Protein AF-0000000078950976 (afdb_homodimer)

Nearest PDB structures (foldseek):
  4bpm-assembly1_A  TM=8.121E-01  e=9.443E-03  Homo sapiens
  4j7t-assembly1_A  TM=6.270E-01  e=8.526E-04  Homo sapiens
  4nta-assembly1_A  TM=5.975E-01  e=9.909E-04  Mus musculus
  4j7t-assembly1_A  TM=6.269E-01  e=7.885E-04  Homo sapiens
  4bpm-assembly1_A  TM=7.981E-01  e=1.297E-02  Homo sapiens

Solvent-accessible surface area (backbone atoms only — not comparable to full-atom values): 13971 Å² total; per-residue (Å²): 132,84,76,61,66,60,56,56,50,50,52,50,47,53,50,50,52,53,47,38,53,51,52,28,49,50,43,45,30,69,71,64,29,66,69,46,66,73,48,89,67,82,66,92,70,78,80,69,53,69,56,34,44,23,32,44,50,46,39,52,55,49,63,65,49,44,60,52,45,53,49,28,48,52,50,23,56,73,71,64,52,69,50,70,68,44,45,50,16,51,46,36,26,45,52,23,53,65,55,32,46,60,31,41,49,70,49,45,56,56,57,38,53,54,36,50,50,48,17,49,52,11,42,48,46,35,37,55,51,52,74,103,132,82,77,61,67,58,49,53,50,49,38,49,48,47,50,49,51,51,48,37,53,50,53,28,50,49,43,44,29,69,72,63,30,65,71,48,64,35,43,65,67,80,68,89,70,79,83,69,53,72,58,35,42,33,32,44,52,50,39,51,56,48,63,67,48,44,61,57,46,51,51,28,50,54,49,22,54,72,71,63,52,68,50,70,67,43,43,51,15,50,46,36,26,46,53,23,53,63,54,35,48,60,31,43,51,69,65,46,74,72,59,38,60,53,34,49,49,48,19,48,53,11,42,48,46,35,51,56,52,63,79,106

InterPro domains:
  IPR001129 Membrane-associated, eicosanoid/glutathione metabolism (MAPEG) protein [PF01124] (10-131)
  IPR023352 Membrane associated eicosanoid/glutathione metabolism-like domain superfamily [G3DSA:1.20.120.550] (7-132)
  IPR023352 Membrane associated eicosanoid/glutathione metabolism-like domain superfamily [SSF161084] (4-131)

Secondary structure (DSSP, 8-state):
-PPPHHHHHHHHHHHHHHHHHHHHHHHHHHHH-HHHHHS---S--PPPPHHHHHHHHHHHHHHHHHHHHHHHHHHHHHHT--SHHHHHHHHHHHHHHHHHHHHHHTT-TTHHHHHHHHHHHHHHHHHHHTT-/-PPPHHHHHHHHHHHHHHHHHHHHHHHHHHHH-HHHHHS---S--PPPPHHHHHHHHHHHHHHHHHHHHHHHHHHHHHHT--SHHHHHHHHHHHHHHHHHHHHHHTT-TTHHHHHHHHHHHHHHHHHHHTT-

Sequence (264 aa):
MTKPPEFYLLGIVLLLALLQIFLTAHFKTRQYGYKWNVSARDEALPPLSPMAGRLSRAQANLFETLPLFIAALLANLYLGHNGYYSELSAELYVA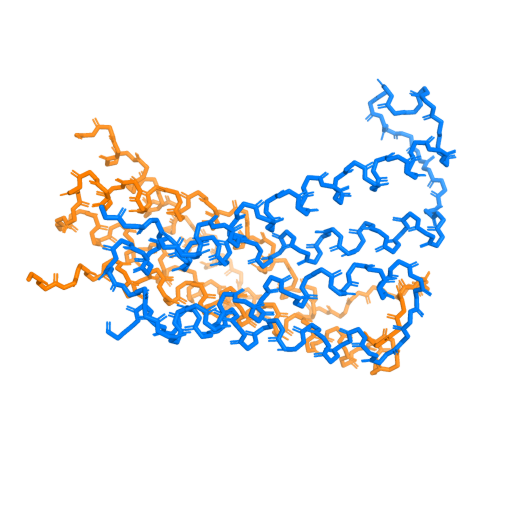SRLIYLPLYAFGVPYLRSIVWAIGIIGLLGQILLIFCMTKPPEFYLLGIVLLLALLQIFLTAHFKTRQYGYKWNVSARDEALPPLSPMAGRLSRAQANLFETLPLFIAALLANLYLGHNGYYSELSAELYVASRLIYLPLYAFGVPYLRSIVWAIGIIGLLGQILLIFC

pLDDT: mean 95.41, std 5.21, range [54.03, 98.94]

Organism: Zymomonas mobilis subsp. mobilis (strain ATCC 31821 / ZM4 / CP4) (NCBI:txid264203)

Radius of gyration: 19.7 Å; Cα contacts (8 Å, |Δi|>4): 277; chains: 2; bounding box: 52×53×50 Å

Foldseek 3Di:
DDDQCLVVLLVLLVVVLVVLVVVLLVQVCVVPHPVCSVDPVPDDDDDGDQLSVLSVVLSVVSVVCSVLQVVLLVLCVVVVVRDDLSVVLSCQQSVLSVVLNVCSNVVPPPVNVVSVVSNVSSSVSSNVSSVD/DDDQCLVVLLVLLVVVLVVLVVQLLVQVCVVPHPVCSVDPNPDDDDDGDQLSVLSVVLSVVSVVCVVLQVVLLVLCVVVVVRDDLSVVLSCQLSVLSVVLNVCSNVVPPPVNVVSVVSNVSSSVSSNVSSVD

Structure (mmCIF, N/CA/C/O backbone):
data_AF-0000000078950976-model_v1
#
loop_
_entity.id
_entity.type
_entity.pdbx_description
1 polymer 'MAPEG superfamily protein'
#
loop_
_atom_site.group_PDB
_atom_site.id
_atom_site.type_symbol
_atom_site.label_atom_id
_atom_site.label_alt_id
_atom_site.label_comp_id
_atom_site.label_asym_id
_atom_site.label_entity_id
_atom_site.label_seq_id
_atom_site.pdbx_PDB_ins_code
_atom_site.Cartn_x
_atom_site.Cartn_y
_atom_site.Cartn_z
_atom_site.occupancy
_atom_site.B_iso_or_equiv
_atom_site.auth_seq_id
_atom_site.auth_comp_id
_atom_site.auth_asym_id
_atom_site.auth_atom_id
_atom_site.pdbx_PDB_model_num
ATOM 1 N N . MET A 1 1 ? 25.594 -19.469 -5.145 1 56.5 1 MET A N 1
ATOM 2 C CA . MET A 1 1 ? 24.844 -18.469 -5.906 1 56.5 1 MET A CA 1
ATOM 3 C C . MET A 1 1 ? 24.656 -17.203 -5.09 1 56.5 1 MET A C 1
ATOM 5 O O . MET A 1 1 ? 24.312 -17.266 -3.908 1 56.5 1 MET A O 1
ATOM 9 N N . THR A 1 2 ? 25.312 -16.016 -5.469 1 82.25 2 THR A N 1
ATOM 10 C CA . THR A 1 2 ? 25.344 -14.781 -4.703 1 82.25 2 THR A CA 1
ATOM 11 C C . THR A 1 2 ? 23.938 -14.242 -4.48 1 82.25 2 THR A C 1
ATOM 13 O O . THR A 1 2 ? 23.094 -14.312 -5.379 1 82.25 2 THR A O 1
ATOM 16 N N . LYS A 1 3 ? 23.625 -13.977 -3.33 1 91.56 3 LYS A N 1
ATOM 17 C CA . LYS A 1 3 ? 22.328 -13.438 -2.939 1 91.56 3 LYS A CA 1
ATOM 18 C C . LYS A 1 3 ? 21.984 -12.18 -3.742 1 91.56 3 LYS A C 1
ATOM 20 O O . LYS A 1 3 ? 22.781 -11.242 -3.795 1 91.56 3 LYS A O 1
ATOM 25 N N . PRO A 1 4 ? 20.891 -12.156 -4.453 1 93.75 4 PRO A N 1
ATOM 26 C CA . PRO A 1 4 ? 20.5 -10.945 -5.176 1 93.75 4 PRO A CA 1
ATOM 27 C C . PRO A 1 4 ? 20.422 -9.719 -4.266 1 93.75 4 PRO A C 1
ATOM 29 O O . PRO A 1 4 ? 19.953 -9.812 -3.133 1 93.75 4 PRO A O 1
ATOM 32 N N . PRO A 1 5 ? 20.984 -8.648 -4.715 1 95.88 5 PRO A N 1
ATOM 33 C CA . PRO A 1 5 ? 21 -7.43 -3.906 1 95.88 5 PRO A CA 1
ATOM 34 C C . PRO A 1 5 ? 19.594 -6.996 -3.48 1 95.88 5 PRO A C 1
ATOM 36 O O . PRO A 1 5 ? 19.438 -6.293 -2.479 1 95.88 5 PRO A O 1
ATOM 39 N N . GLU A 1 6 ? 18.578 -7.352 -4.227 1 97.12 6 GLU A N 1
ATOM 40 C CA . GLU A 1 6 ? 17.188 -7.016 -3.926 1 97.12 6 GLU A CA 1
ATOM 41 C C . GLU A 1 6 ? 16.812 -7.477 -2.523 1 97.12 6 GLU A C 1
ATOM 43 O O . GLU A 1 6 ? 16 -6.828 -1.853 1 97.12 6 GLU A O 1
ATOM 48 N N . PHE A 1 7 ? 17.438 -8.508 -2.027 1 97.12 7 PHE A N 1
ATOM 49 C CA . PHE A 1 7 ? 17.125 -8.984 -0.686 1 97.12 7 PHE A CA 1
ATOM 50 C C . PHE A 1 7 ? 17.656 -8.023 0.37 1 97.12 7 PHE A C 1
ATOM 52 O O . PHE A 1 7 ? 17.031 -7.828 1.411 1 97.12 7 PHE A O 1
ATOM 59 N N . TYR A 1 8 ? 18.781 -7.449 0.108 1 97.56 8 TYR A N 1
ATOM 60 C CA . TYR A 1 8 ? 19.281 -6.438 1.029 1 97.56 8 TYR A CA 1
ATOM 61 C C . TYR A 1 8 ? 18.359 -5.223 1.062 1 97.56 8 TYR A C 1
ATOM 63 O O . TYR A 1 8 ? 18.094 -4.664 2.129 1 97.56 8 TYR A O 1
ATOM 71 N N . LEU A 1 9 ? 17.875 -4.848 -0.095 1 98.56 9 LEU A N 1
ATOM 72 C CA . LEU A 1 9 ? 16.969 -3.705 -0.19 1 98.56 9 LEU A CA 1
ATOM 73 C C . LEU A 1 9 ? 15.656 -3.992 0.52 1 98.56 9 LEU A C 1
ATOM 75 O O . LEU A 1 9 ? 15.094 -3.113 1.183 1 98.56 9 LEU A O 1
ATOM 79 N N . LEU A 1 10 ? 15.188 -5.188 0.39 1 98.31 10 LEU A N 1
ATOM 80 C CA . LEU A 1 10 ? 14.008 -5.605 1.14 1 98.31 10 LEU A CA 1
ATOM 81 C C . LEU A 1 10 ? 14.25 -5.484 2.641 1 98.31 10 LEU A C 1
ATOM 83 O O . LEU A 1 10 ? 13.414 -4.934 3.365 1 98.31 10 LEU A O 1
ATOM 87 N N . GLY A 1 11 ? 15.438 -5.98 3.125 1 98.56 11 GLY A N 1
ATOM 88 C CA . GLY A 1 11 ? 15.781 -5.855 4.535 1 98.56 11 GLY A CA 1
ATOM 89 C C . GLY A 1 11 ? 15.812 -4.418 5.016 1 98.56 11 GLY A C 1
ATOM 90 O O . GLY A 1 11 ? 15.312 -4.105 6.094 1 98.56 11 GLY A O 1
ATOM 91 N N . ILE A 1 12 ? 16.312 -3.562 4.223 1 98.69 12 ILE A N 1
ATOM 92 C CA . ILE A 1 12 ? 16.453 -2.154 4.57 1 98.69 12 ILE A CA 1
ATOM 93 C C . ILE A 1 12 ? 15.078 -1.511 4.719 1 98.69 12 ILE A C 1
ATOM 95 O O . ILE A 1 12 ? 14.82 -0.801 5.695 1 98.69 12 ILE A O 1
ATOM 99 N N . VAL A 1 13 ? 14.195 -1.744 3.775 1 98.62 13 VAL A N 1
ATOM 100 C CA . VAL A 1 13 ? 12.906 -1.065 3.838 1 98.62 13 VAL A CA 1
ATOM 101 C C . VAL A 1 13 ? 12.07 -1.642 4.98 1 98.62 13 VAL A C 1
ATOM 103 O O . VAL A 1 13 ? 11.289 -0.925 5.609 1 98.62 13 VAL A O 1
ATOM 106 N N . LEU A 1 14 ? 12.219 -2.934 5.312 1 98.69 14 LEU A N 1
ATOM 107 C CA . LEU A 1 14 ? 11.523 -3.514 6.457 1 98.69 14 LEU A CA 1
ATOM 108 C C . LEU A 1 14 ? 12.039 -2.914 7.766 1 98.69 14 LEU A C 1
ATOM 110 O O . LEU A 1 14 ? 11.258 -2.652 8.68 1 98.69 14 LEU A O 1
ATOM 114 N N . LEU A 1 15 ? 13.32 -2.711 7.855 1 98.75 15 LEU A N 1
ATOM 115 C CA . LEU A 1 15 ? 13.883 -2.043 9.023 1 98.75 15 LEU A CA 1
ATOM 116 C C . LEU A 1 15 ? 13.391 -0.601 9.109 1 98.75 15 LEU A C 1
ATOM 118 O O . LEU A 1 15 ? 13.148 -0.09 10.203 1 98.75 15 LEU A O 1
ATOM 122 N N . LEU A 1 16 ? 13.305 0.029 7.961 1 98.69 16 LEU A N 1
ATOM 123 C CA . LEU A 1 16 ? 12.773 1.388 7.922 1 98.69 16 LEU A CA 1
ATOM 124 C C . LEU A 1 16 ? 11.344 1.425 8.445 1 98.69 16 LEU A C 1
ATOM 126 O O . LEU A 1 16 ? 10.969 2.342 9.18 1 98.69 16 LEU A O 1
ATOM 130 N N . ALA A 1 17 ? 10.547 0.456 8.031 1 98.56 17 ALA A N 1
ATOM 131 C CA . ALA A 1 17 ? 9.172 0.367 8.516 1 98.56 17 ALA A CA 1
ATOM 132 C C . ALA A 1 17 ? 9.133 0.213 10.031 1 98.56 17 ALA A C 1
ATOM 134 O O . ALA A 1 17 ? 8.359 0.893 10.711 1 98.56 17 ALA A O 1
ATOM 135 N N . LEU A 1 18 ? 10.008 -0.635 10.555 1 98.56 18 LEU A N 1
ATOM 136 C CA . LEU A 1 18 ? 10.086 -0.838 12 1 98.56 18 LEU A CA 1
ATOM 137 C C . LEU A 1 18 ? 10.531 0.44 12.703 1 98.56 18 LEU A C 1
ATOM 139 O O . LEU A 1 18 ? 9.992 0.797 13.75 1 98.56 18 LEU A O 1
ATOM 143 N N . LEU A 1 19 ? 11.453 1.066 12.133 1 98.44 19 LEU A N 1
ATOM 144 C CA . LEU A 1 19 ? 11.922 2.334 12.68 1 98.44 19 LEU A CA 1
ATOM 145 C C . LEU A 1 19 ? 10.781 3.348 12.758 1 98.44 19 LEU A C 1
ATOM 147 O O . LEU A 1 19 ? 10.633 4.047 13.758 1 98.44 19 LEU A O 1
ATOM 151 N N . GLN A 1 20 ? 10.008 3.453 11.719 1 98.5 20 GLN A N 1
ATOM 152 C CA . GLN A 1 20 ? 8.93 4.434 11.695 1 98.5 20 GLN A CA 1
ATOM 153 C C . GLN A 1 20 ? 7.852 4.098 12.727 1 98.5 20 GLN A C 1
ATOM 155 O O . GLN A 1 20 ? 7.254 4.996 13.32 1 98.5 20 GLN A O 1
ATOM 160 N N . ILE A 1 21 ? 7.629 2.799 12.961 1 98.19 21 ILE A N 1
ATOM 161 C CA . ILE A 1 21 ? 6.695 2.391 14.008 1 98.19 21 ILE A CA 1
ATOM 162 C C . ILE A 1 21 ? 7.184 2.893 15.359 1 98.19 21 ILE A C 1
ATOM 164 O O . ILE A 1 21 ? 6.43 3.521 16.109 1 98.19 21 ILE A O 1
ATOM 168 N N . PHE A 1 22 ? 8.43 2.686 15.641 1 97.38 22 PHE A N 1
ATOM 169 C CA . PHE A 1 22 ? 8.992 3.062 16.938 1 97.38 22 PHE A CA 1
ATOM 170 C C . PHE A 1 22 ? 9.062 4.578 17.078 1 97.38 22 PHE A C 1
ATOM 172 O O . PHE A 1 22 ? 8.789 5.121 18.156 1 97.38 22 PHE A O 1
ATOM 179 N N . LEU A 1 23 ? 9.445 5.207 16 1 97.38 23 LEU A N 1
ATOM 180 C CA . LEU A 1 23 ? 9.547 6.66 16.047 1 97.38 23 LEU A CA 1
ATOM 181 C C . LEU A 1 23 ? 8.188 7.293 16.312 1 97.38 23 LEU A C 1
ATOM 183 O O . LEU A 1 23 ? 8.062 8.18 17.156 1 97.38 23 LEU A O 1
ATOM 187 N N . THR A 1 24 ? 7.184 6.875 15.578 1 97.19 24 THR A N 1
ATOM 188 C CA . THR A 1 24 ? 5.84 7.402 15.766 1 97.19 24 THR A CA 1
ATOM 189 C C . THR A 1 24 ? 5.336 7.121 17.172 1 97.19 24 THR A C 1
ATOM 191 O O . THR A 1 24 ? 4.82 8.016 17.844 1 97.19 24 THR A O 1
ATOM 194 N N . ALA A 1 25 ? 5.574 5.891 17.672 1 95.62 25 ALA A N 1
ATOM 195 C CA . ALA A 1 25 ? 5.168 5.527 19.031 1 95.62 25 ALA A CA 1
ATOM 196 C C . ALA A 1 25 ? 5.891 6.375 20.078 1 95.62 25 ALA A C 1
ATOM 198 O O . ALA A 1 25 ? 5.289 6.801 21.062 1 95.62 25 ALA A O 1
ATOM 199 N N . HIS A 1 26 ? 7.109 6.559 19.844 1 96.38 26 HIS A N 1
ATOM 200 C CA . HIS A 1 26 ? 7.918 7.344 20.766 1 96.38 26 HIS A CA 1
ATOM 201 C C . HIS A 1 26 ? 7.363 8.758 20.922 1 96.38 26 HIS A C 1
ATOM 203 O O . HIS A 1 26 ? 7.172 9.242 22.031 1 96.38 26 HIS A O 1
ATOM 209 N N . PHE A 1 27 ? 7.012 9.414 19.859 1 96.38 27 PHE A N 1
ATOM 210 C CA . PHE A 1 27 ? 6.578 10.805 19.922 1 96.38 27 PHE A CA 1
ATOM 211 C C . PHE A 1 27 ? 5.133 10.898 20.391 1 96.38 27 PHE A C 1
ATOM 213 O O . PHE A 1 27 ? 4.758 11.867 21.062 1 96.38 27 PHE A O 1
ATOM 220 N N . LYS A 1 28 ? 4.32 9.898 20.078 1 94.56 28 LYS A N 1
ATOM 221 C CA . LYS A 1 28 ? 2.979 9.875 20.656 1 94.56 28 LYS A CA 1
ATOM 222 C C . LYS A 1 28 ? 3.033 9.672 22.156 1 94.56 28 LYS A C 1
ATOM 224 O O . LYS A 1 28 ? 2.299 10.32 22.906 1 94.56 28 LYS A O 1
ATOM 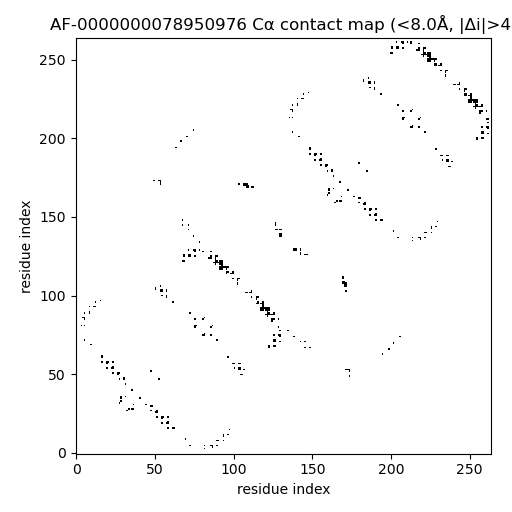229 N N . THR A 1 29 ? 3.924 8.781 22.562 1 94.19 29 THR A N 1
ATOM 230 C CA . THR A 1 29 ? 4.074 8.508 23.984 1 94.19 29 THR A CA 1
ATOM 231 C C . THR A 1 29 ? 4.625 9.734 24.719 1 94.19 29 THR A C 1
ATOM 233 O O . THR A 1 29 ? 4.223 10.023 25.844 1 94.19 29 THR A O 1
ATOM 236 N N . ARG A 1 30 ? 5.551 10.391 24.109 1 95.12 30 ARG A N 1
ATOM 237 C CA . ARG A 1 30 ? 6.082 11.609 24.703 1 95.12 30 ARG A CA 1
ATOM 238 C C . ARG A 1 30 ? 4.988 12.664 24.859 1 95.12 30 ARG A C 1
ATOM 240 O O . ARG A 1 30 ? 4.969 13.398 25.844 1 95.12 30 ARG A O 1
ATOM 247 N N . GLN A 1 31 ? 4.113 12.734 23.953 1 94.12 31 GLN A N 1
ATOM 248 C CA . GLN A 1 31 ? 3.047 13.727 23.984 1 94.12 31 GLN A CA 1
ATOM 249 C C . GLN A 1 31 ? 1.949 13.328 24.969 1 94.12 31 GLN A C 1
ATOM 251 O O . GLN A 1 31 ? 1.47 14.164 25.734 1 94.12 31 GLN A O 1
ATOM 256 N N . TYR A 1 32 ? 1.501 12.07 24.984 1 93.62 32 TYR A N 1
ATOM 257 C CA . TYR A 1 32 ? 0.306 11.664 25.703 1 93.62 32 TYR A CA 1
ATOM 258 C C . TYR A 1 32 ? 0.674 11.008 27.031 1 93.62 32 TYR A C 1
ATOM 260 O O . TYR A 1 32 ? -0.183 10.82 27.906 1 93.62 32 TYR A O 1
ATOM 268 N N . GLY A 1 33 ? 1.863 10.609 27.141 1 91.62 33 GLY A N 1
ATOM 269 C CA . GLY A 1 33 ? 2.318 10.023 28.391 1 91.62 33 GLY A CA 1
ATOM 270 C C . GLY A 1 33 ? 2.352 8.508 28.359 1 91.62 33 GLY A C 1
ATOM 271 O O . GLY A 1 33 ? 1.654 7.879 27.562 1 91.62 33 GLY A O 1
ATOM 272 N N . TYR A 1 34 ? 3.156 8.055 29.266 1 90.12 34 TYR A N 1
ATOM 273 C CA . TYR A 1 34 ? 3.35 6.605 29.344 1 90.12 34 TYR A CA 1
ATOM 274 C C . TYR A 1 34 ? 2.066 5.91 29.781 1 90.12 34 TYR A C 1
ATOM 276 O O . TYR A 1 34 ? 1.756 4.816 29.297 1 90.12 34 TYR A O 1
ATOM 284 N N . LYS A 1 35 ? 1.346 6.449 30.688 1 88.38 35 LYS A N 1
ATOM 285 C CA . LYS A 1 35 ? 0.098 5.855 31.156 1 88.38 35 LYS A CA 1
ATOM 286 C C . LYS A 1 35 ? -0.902 5.699 30.016 1 88.38 35 LYS A C 1
ATOM 288 O O . LYS A 1 35 ? -1.612 4.695 29.938 1 88.38 35 LYS A O 1
ATOM 293 N N . TRP A 1 36 ? -0.871 6.727 29.219 1 88.06 36 TRP A N 1
ATOM 294 C CA . TRP A 1 36 ? -1.715 6.652 28.031 1 88.06 36 TRP A CA 1
ATOM 295 C C . TRP A 1 36 ? -1.29 5.496 27.125 1 88.06 36 TRP A C 1
ATOM 297 O O . TRP A 1 36 ? -2.131 4.734 26.656 1 88.06 36 TRP A O 1
ATOM 307 N N . ASN A 1 37 ? 0.014 5.375 27.016 1 85.81 37 ASN A N 1
ATOM 308 C CA . ASN A 1 37 ? 0.547 4.383 26.078 1 85.81 37 ASN A CA 1
ATOM 309 C C . ASN A 1 37 ? 0.206 2.963 26.531 1 85.81 37 ASN A C 1
ATOM 311 O O . ASN A 1 37 ? 0.009 2.078 25.688 1 85.81 37 ASN A O 1
ATOM 315 N N . VAL A 1 38 ? 0.071 2.771 27.828 1 87.62 38 VAL A N 1
ATOM 316 C CA . VAL A 1 38 ? -0.184 1.416 28.312 1 87.62 38 VAL A CA 1
ATOM 317 C C . VAL A 1 38 ? -1.678 1.231 28.562 1 87.62 38 VAL A C 1
ATOM 319 O O . VAL A 1 38 ? -2.121 0.138 28.922 1 87.62 38 VAL A O 1
ATOM 322 N N . SER A 1 39 ? -2.49 2.229 28.422 1 85.75 39 SER A N 1
ATOM 323 C CA . SER A 1 39 ? -3.932 2.16 28.641 1 85.75 39 SER A CA 1
ATOM 324 C C . SER A 1 39 ? -4.648 1.637 27.406 1 85.75 39 SER A C 1
ATOM 326 O O . SER A 1 39 ? -4.008 1.271 26.406 1 85.75 39 SER A O 1
ATOM 328 N N . ALA A 1 40 ? -6.066 1.645 27.438 1 82.94 40 ALA A N 1
ATOM 329 C CA . ALA A 1 40 ? -6.859 1.22 26.297 1 82.94 40 ALA A CA 1
ATOM 330 C C . ALA A 1 40 ? -7.059 2.369 25.312 1 82.94 40 ALA A C 1
ATOM 332 O O . ALA A 1 40 ? -7.633 2.184 24.234 1 82.94 40 ALA A O 1
ATOM 333 N N . AR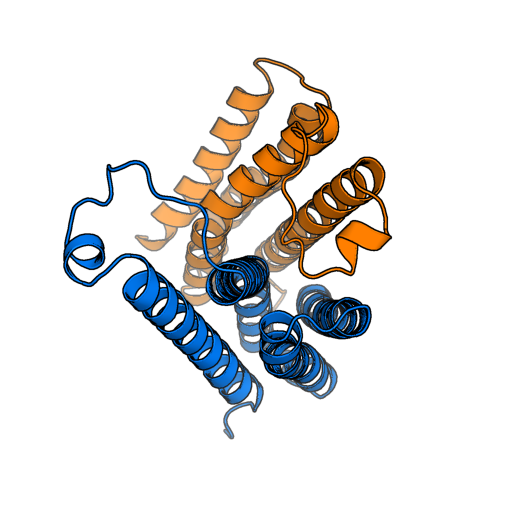G A 1 41 ? -6.543 3.459 25.625 1 82.69 41 ARG A N 1
ATOM 334 C CA . ARG A 1 41 ? -6.516 4.633 24.75 1 82.69 41 ARG A CA 1
ATOM 335 C C . ARG A 1 41 ? -7.926 5.039 24.344 1 82.69 41 ARG A C 1
ATOM 337 O O . ARG A 1 41 ? -8.148 5.438 23.188 1 82.69 41 ARG A O 1
ATOM 344 N N . ASP A 1 42 ? -8.938 4.992 25.203 1 85.44 42 ASP A N 1
ATOM 345 C CA . ASP A 1 42 ? -10.336 5.305 24.938 1 85.44 42 ASP A CA 1
ATOM 346 C C . ASP A 1 42 ? -10.633 6.781 25.203 1 85.44 42 ASP A C 1
ATOM 348 O O . ASP A 1 42 ? -11.688 7.285 24.812 1 85.44 42 ASP A O 1
ATOM 352 N N . GLU A 1 43 ? -9.75 7.445 25.641 1 81.75 43 GLU A N 1
ATOM 353 C CA . GLU A 1 43 ? -10.008 8.828 26.031 1 81.75 43 GLU A CA 1
ATOM 354 C C . GLU A 1 43 ? -9.867 9.773 24.844 1 81.75 43 GLU A C 1
ATOM 356 O O . GLU A 1 43 ? -9.156 9.477 23.891 1 81.75 43 GLU A O 1
ATOM 361 N N . ALA A 1 44 ? -10.648 10.781 24.906 1 86.5 44 ALA A N 1
ATOM 362 C CA . ALA A 1 44 ? -10.469 11.859 23.938 1 86.5 44 ALA A CA 1
ATOM 363 C C . ALA A 1 44 ? -9.141 12.578 24.172 1 86.5 44 ALA A C 1
ATOM 365 O O . ALA A 1 44 ? -8.797 12.922 25.312 1 86.5 44 ALA A O 1
ATOM 366 N N . LEU A 1 45 ? -8.367 12.609 23.125 1 85.5 45 LEU A N 1
ATOM 367 C CA . LEU A 1 45 ? -7.039 13.211 23.234 1 85.5 45 LEU A CA 1
ATOM 368 C C . LEU A 1 45 ? -6.953 14.477 22.391 1 85.5 45 LEU A C 1
ATOM 370 O O . LEU A 1 45 ? -7.633 14.594 21.359 1 85.5 45 LEU A O 1
ATOM 374 N N . PRO A 1 46 ? -6.156 15.383 22.906 1 90.06 46 PRO A N 1
ATOM 375 C CA . PRO A 1 46 ? -5.883 16.516 22.031 1 90.06 46 PRO A CA 1
ATOM 376 C C . PRO A 1 46 ? -5.223 16.109 20.719 1 90.06 46 PRO A C 1
ATOM 378 O O . PRO A 1 46 ? -4.695 14.992 20.609 1 90.06 46 PRO A O 1
ATOM 381 N N . PRO A 1 47 ? -5.25 17 19.766 1 90.62 47 PRO A N 1
ATOM 382 C CA . PRO A 1 47 ? -4.594 16.672 18.5 1 90.62 47 PRO A CA 1
ATOM 383 C C . PRO A 1 47 ? -3.098 16.422 18.656 1 90.62 47 PRO A C 1
ATOM 385 O O . PRO A 1 47 ? -2.471 16.938 19.578 1 90.62 47 PRO A O 1
ATOM 388 N N . LEU A 1 48 ? -2.596 15.641 17.797 1 92.88 48 LEU A N 1
ATOM 389 C CA . LEU A 1 48 ? -1.171 15.32 17.797 1 92.88 48 LEU A CA 1
ATOM 390 C C . LEU A 1 48 ? -0.335 16.578 17.547 1 92.88 48 LEU A C 1
ATOM 392 O O . LEU A 1 48 ? -0.757 17.469 16.797 1 92.88 48 LEU A O 1
ATOM 396 N N . SER A 1 49 ? 0.832 16.594 18.203 1 94.31 49 SER A N 1
ATOM 397 C CA . SER A 1 49 ? 1.816 17.609 17.844 1 94.31 49 SER A CA 1
ATOM 398 C C . SER A 1 49 ? 2.193 17.516 16.375 1 94.31 49 SER A C 1
ATOM 400 O O . SER A 1 49 ? 1.995 16.484 15.734 1 94.31 49 SER A O 1
ATOM 402 N N . PRO A 1 50 ? 2.75 18.641 15.812 1 93.75 50 PRO A N 1
ATOM 403 C CA . PRO A 1 50 ? 3.152 18.594 14.406 1 93.75 50 PRO A CA 1
ATOM 404 C C . PRO A 1 50 ? 4.129 17.469 14.102 1 93.75 50 PRO A C 1
ATOM 406 O O . PRO A 1 50 ? 3.967 16.766 13.102 1 93.75 50 PRO A O 1
ATOM 409 N N . MET A 1 51 ? 5.066 17.25 14.969 1 95.56 51 MET A N 1
ATOM 410 C CA . MET A 1 51 ? 6.051 16.203 14.75 1 95.56 51 MET A CA 1
ATOM 411 C C . MET A 1 51 ? 5.395 14.82 14.789 1 95.56 51 MET A C 1
ATOM 413 O O . MET A 1 51 ? 5.605 14.008 13.891 1 95.56 51 MET A O 1
ATOM 417 N N . ALA A 1 52 ? 4.59 14.484 15.773 1 95.69 52 ALA A N 1
ATOM 418 C CA . ALA A 1 52 ? 3.908 13.203 15.883 1 95.69 52 ALA A CA 1
ATOM 419 C C . ALA A 1 52 ? 2.959 12.984 14.711 1 95.69 52 ALA A C 1
ATOM 421 O O . ALA A 1 52 ? 2.857 11.867 14.188 1 95.69 52 ALA A O 1
ATOM 422 N N . GLY A 1 53 ? 2.307 14.07 14.375 1 95.88 53 GLY A N 1
ATOM 423 C CA . GLY A 1 53 ? 1.403 13.992 13.234 1 95.88 53 GLY A CA 1
ATOM 424 C C . GLY A 1 53 ? 2.113 13.68 11.93 1 95.88 53 GLY A C 1
ATOM 425 O O . GLY A 1 53 ? 1.658 12.836 11.156 1 95.88 53 GLY A O 1
ATOM 426 N N . ARG A 1 54 ? 3.188 14.328 11.688 1 96.5 54 ARG A N 1
ATOM 427 C CA . ARG A 1 54 ? 3.951 14.141 10.461 1 96.5 54 ARG A CA 1
ATOM 428 C C . ARG A 1 54 ? 4.562 12.742 10.406 1 96.5 54 ARG A C 1
ATOM 430 O O . ARG A 1 54 ? 4.566 12.102 9.352 1 96.5 54 ARG A O 1
ATOM 437 N N . LEU A 1 55 ? 5.023 12.273 11.523 1 97.56 55 LEU A N 1
ATOM 438 C CA . LEU A 1 55 ? 5.582 10.93 11.57 1 97.56 55 LEU A CA 1
ATOM 439 C C . LEU A 1 55 ? 4.496 9.883 11.352 1 97.56 55 LEU A C 1
ATOM 441 O O . LEU A 1 55 ? 4.73 8.867 10.688 1 97.56 55 LEU A O 1
ATOM 445 N N . SER A 1 56 ? 3.332 10.094 11.867 1 97.44 56 SER A N 1
ATOM 446 C CA . SER A 1 56 ? 2.209 9.188 11.664 1 97.44 56 SER A CA 1
ATOM 447 C C . SER A 1 56 ? 1.811 9.125 10.195 1 97.44 56 SER A C 1
ATOM 449 O O . SER A 1 56 ? 1.548 8.047 9.664 1 97.44 56 SER A O 1
ATOM 451 N N . ARG A 1 57 ? 1.793 10.281 9.586 1 96.38 57 ARG A N 1
ATOM 452 C CA . ARG A 1 57 ? 1.424 10.32 8.18 1 96.38 57 ARG A CA 1
ATOM 453 C C . ARG A 1 57 ? 2.504 9.68 7.312 1 96.38 57 ARG A C 1
ATOM 455 O O . ARG A 1 57 ? 2.197 9 6.328 1 96.38 57 ARG A O 1
ATOM 462 N N . ALA A 1 58 ? 3.766 9.914 7.664 1 97.5 58 ALA A N 1
ATOM 463 C CA . ALA A 1 58 ? 4.863 9.273 6.941 1 97.5 58 ALA A CA 1
ATOM 464 C C . ALA A 1 58 ? 4.797 7.754 7.074 1 97.5 58 ALA A C 1
ATOM 466 O O . ALA A 1 58 ? 5.016 7.031 6.102 1 97.5 58 ALA A O 1
ATOM 467 N N . GLN A 1 59 ? 4.512 7.281 8.242 1 97.94 59 GLN A N 1
ATOM 468 C CA . GLN A 1 59 ? 4.352 5.852 8.484 1 97.94 59 GLN A CA 1
ATOM 469 C C . GLN A 1 59 ? 3.213 5.273 7.656 1 97.94 59 GLN A C 1
ATOM 471 O O . GLN A 1 59 ? 3.377 4.238 7.004 1 97.94 59 GLN A O 1
ATOM 476 N N . ALA A 1 60 ? 2.104 5.949 7.754 1 97.25 60 ALA A N 1
ATOM 477 C CA . ALA A 1 60 ? 0.938 5.492 7.004 1 97.25 60 ALA A CA 1
ATOM 478 C C . ALA A 1 60 ? 1.241 5.422 5.508 1 97.25 60 ALA A C 1
ATOM 480 O O . ALA A 1 60 ? 0.819 4.488 4.828 1 97.25 60 ALA A O 1
ATOM 481 N N . ASN A 1 61 ? 1.942 6.438 5.023 1 97.31 61 ASN A N 1
ATOM 482 C CA . ASN A 1 61 ? 2.314 6.496 3.613 1 97.31 61 ASN A CA 1
ATOM 483 C C . ASN A 1 61 ? 3.197 5.316 3.217 1 97.31 61 ASN A C 1
ATOM 485 O O . ASN A 1 61 ? 2.986 4.703 2.17 1 97.31 61 ASN A O 1
ATOM 489 N N . LEU A 1 62 ? 4.164 4.957 4.02 1 98.38 62 LEU A N 1
ATOM 490 C CA . LEU A 1 62 ? 5.02 3.809 3.74 1 98.38 62 LEU A CA 1
ATOM 491 C C . LEU A 1 62 ? 4.207 2.518 3.734 1 98.38 62 LEU A C 1
ATOM 493 O O . LEU A 1 62 ? 4.352 1.691 2.83 1 98.38 62 LEU A O 1
ATOM 497 N N . PHE A 1 63 ? 3.369 2.33 4.711 1 97.75 63 PHE A N 1
ATOM 498 C CA . PHE A 1 63 ? 2.641 1.08 4.883 1 97.75 63 PHE A CA 1
ATOM 499 C C . PHE A 1 63 ? 1.581 0.918 3.797 1 97.75 63 PHE A C 1
ATOM 501 O O . PHE A 1 63 ? 1.072 -0.184 3.58 1 97.75 63 PHE A O 1
ATOM 508 N N . GLU A 1 64 ? 1.283 2.023 3.145 1 97.62 64 GLU A N 1
ATOM 509 C CA . GLU A 1 64 ? 0.373 1.968 2.006 1 97.62 64 GLU A CA 1
ATOM 510 C C . GLU A 1 64 ? 1.023 1.272 0.812 1 97.62 64 GLU A C 1
ATOM 512 O O . GLU A 1 64 ? 0.383 0.472 0.128 1 97.62 64 GLU A O 1
ATOM 517 N N . THR A 1 65 ? 2.23 1.523 0.531 1 98.31 65 THR A N 1
ATOM 518 C CA . THR A 1 65 ? 2.873 1.021 -0.678 1 98.31 65 THR A CA 1
ATOM 519 C C . THR A 1 65 ? 3.777 -0.165 -0.355 1 98.31 65 THR A C 1
ATOM 521 O O . THR A 1 65 ? 4.156 -0.924 -1.249 1 98.31 65 THR A O 1
ATOM 524 N N . LEU A 1 66 ? 4.086 -0.396 0.858 1 98.5 66 LEU A N 1
ATOM 525 C CA . LEU A 1 66 ? 5.043 -1.421 1.263 1 98.5 66 LEU A CA 1
ATOM 526 C C . LEU A 1 66 ? 4.562 -2.809 0.851 1 98.5 66 LEU A C 1
ATOM 528 O O . LEU A 1 66 ? 5.32 -3.584 0.267 1 98.5 66 LEU A O 1
ATOM 532 N N . PRO A 1 67 ? 3.318 -3.178 1.108 1 97.88 67 PRO A N 1
ATOM 533 C CA . PRO A 1 67 ? 2.881 -4.508 0.677 1 97.88 67 PRO A CA 1
ATOM 534 C C . PRO A 1 67 ? 2.971 -4.695 -0.835 1 97.88 67 PRO A C 1
ATOM 536 O O . PRO A 1 67 ? 3.246 -5.801 -1.308 1 97.88 67 PRO A O 1
ATOM 539 N N . LEU A 1 68 ? 2.678 -3.625 -1.576 1 98.75 68 LEU A N 1
ATOM 540 C CA . LEU A 1 68 ? 2.795 -3.699 -3.029 1 98.75 68 LEU A CA 1
ATOM 541 C C . LEU A 1 68 ? 4.238 -3.977 -3.443 1 98.75 68 LEU A C 1
ATOM 543 O O . LEU A 1 68 ? 4.488 -4.82 -4.309 1 98.75 68 LEU A O 1
ATOM 547 N N . PHE A 1 69 ? 5.172 -3.262 -2.824 1 98.88 69 PHE A N 1
ATOM 548 C CA . PHE A 1 69 ? 6.586 -3.432 -3.125 1 98.88 69 PHE A CA 1
ATOM 549 C C . PHE A 1 69 ? 7.047 -4.844 -2.779 1 98.88 69 PHE A C 1
ATOM 551 O O . PHE A 1 69 ? 7.715 -5.496 -3.582 1 98.88 69 PHE A O 1
ATOM 558 N N . ILE A 1 70 ? 6.652 -5.344 -1.58 1 98.56 70 ILE A N 1
ATOM 559 C CA . ILE A 1 70 ? 7.055 -6.668 -1.123 1 98.56 70 ILE A CA 1
ATOM 560 C C . ILE A 1 70 ? 6.535 -7.727 -2.094 1 98.56 70 ILE A C 1
ATOM 562 O O . ILE A 1 70 ? 7.285 -8.609 -2.518 1 98.56 70 ILE A O 1
ATOM 566 N N . ALA A 1 71 ? 5.336 -7.594 -2.439 1 98.62 71 ALA A N 1
ATOM 567 C CA . ALA A 1 71 ? 4.699 -8.57 -3.324 1 98.62 71 ALA A CA 1
ATOM 568 C C . ALA A 1 71 ? 5.379 -8.586 -4.691 1 98.62 71 ALA A C 1
ATOM 570 O O . ALA A 1 71 ? 5.727 -9.656 -5.199 1 98.62 71 ALA A O 1
ATOM 571 N N . ALA A 1 72 ? 5.535 -7.418 -5.262 1 98.75 72 ALA A N 1
ATOM 572 C CA . ALA A 1 72 ? 6.129 -7.336 -6.594 1 98.75 72 ALA A CA 1
ATOM 573 C C . ALA A 1 72 ? 7.57 -7.836 -6.582 1 98.75 72 ALA A C 1
ATOM 575 O O . ALA A 1 72 ? 7.98 -8.594 -7.465 1 98.75 72 ALA A O 1
ATOM 576 N N . LEU A 1 73 ? 8.305 -7.422 -5.59 1 98.56 73 LEU A N 1
ATOM 577 C CA . LEU A 1 73 ? 9.711 -7.793 -5.496 1 98.56 73 LEU A CA 1
ATOM 578 C C . LEU A 1 73 ? 9.867 -9.305 -5.344 1 98.56 73 LEU A C 1
ATOM 580 O O . LEU A 1 73 ? 10.672 -9.922 -6.043 1 98.56 73 LEU A O 1
ATOM 584 N N . LEU A 1 74 ? 9.102 -9.906 -4.469 1 97.56 74 LEU A N 1
ATOM 585 C CA . LEU A 1 74 ? 9.227 -11.336 -4.23 1 97.56 74 LEU A CA 1
ATOM 586 C C . LEU A 1 74 ? 8.727 -12.133 -5.43 1 97.56 74 LEU A C 1
ATOM 588 O O . LEU A 1 74 ? 9.281 -13.18 -5.766 1 97.56 74 LEU A O 1
ATOM 592 N N . ALA A 1 75 ? 7.695 -11.648 -6.059 1 97.88 75 ALA A N 1
ATOM 593 C CA . ALA A 1 75 ? 7.238 -12.289 -7.289 1 97.88 75 ALA A CA 1
ATOM 594 C C . ALA A 1 75 ? 8.336 -12.281 -8.352 1 97.88 75 ALA A C 1
ATOM 596 O O . ALA A 1 75 ? 8.594 -13.297 -9 1 97.88 75 ALA A O 1
ATOM 597 N N . ASN A 1 76 ? 8.969 -11.164 -8.508 1 97.75 76 ASN A N 1
ATOM 598 C CA . ASN A 1 76 ? 10.031 -11.047 -9.508 1 97.75 76 ASN A CA 1
ATOM 599 C C . ASN A 1 76 ? 11.211 -11.961 -9.188 1 97.75 76 ASN A C 1
ATOM 601 O O . ASN A 1 76 ? 11.781 -12.578 -10.078 1 97.75 76 ASN A O 1
ATOM 605 N N . LEU A 1 77 ? 11.586 -12.008 -7.926 1 96 77 LEU A N 1
ATOM 606 C CA . LEU A 1 77 ? 12.688 -12.883 -7.527 1 96 77 LEU A CA 1
ATOM 607 C C . LEU A 1 77 ? 12.336 -14.344 -7.773 1 96 77 LEU A C 1
ATOM 609 O O . LEU A 1 77 ? 13.18 -15.125 -8.227 1 96 77 LEU A O 1
ATOM 613 N N . TYR A 1 78 ? 11.07 -14.688 -7.535 1 94.56 78 TYR A N 1
ATOM 614 C CA . TYR A 1 78 ? 10.594 -16.031 -7.82 1 94.56 78 TYR A CA 1
ATOM 615 C C . TYR A 1 78 ? 10.664 -16.344 -9.312 1 94.56 78 TYR A C 1
ATOM 617 O O . TYR A 1 78 ? 11.047 -17.438 -9.711 1 94.56 78 TYR A O 1
ATOM 625 N N . LEU A 1 79 ? 10.359 -15.352 -10.086 1 95.5 79 LEU A N 1
ATOM 626 C CA . LEU A 1 79 ? 10.289 -15.508 -11.539 1 95.5 79 LEU A CA 1
ATOM 627 C C . LEU A 1 79 ? 11.672 -15.43 -12.164 1 95.5 79 LEU A C 1
ATOM 629 O O . LEU A 1 79 ? 11.828 -15.641 -13.367 1 95.5 79 LEU A O 1
ATOM 633 N N . GLY A 1 80 ? 12.664 -15.008 -11.367 1 94.31 80 GLY A N 1
ATOM 634 C CA . GLY A 1 80 ? 14.023 -14.883 -11.867 1 94.31 80 GLY A CA 1
ATOM 635 C C . GLY A 1 80 ? 14.297 -13.555 -12.547 1 94.31 80 GLY A C 1
ATOM 636 O O . GLY A 1 80 ? 15.258 -13.43 -13.305 1 94.31 80 GLY A O 1
ATOM 637 N N . HIS A 1 81 ? 13.383 -12.648 -12.266 1 94.38 81 HIS A N 1
ATOM 638 C CA . HIS A 1 81 ? 13.617 -11.289 -12.742 1 94.38 81 HIS A CA 1
ATOM 639 C C . HIS A 1 81 ? 14.555 -10.531 -11.805 1 94.38 81 HIS A C 1
ATOM 641 O O . HIS A 1 81 ? 14.102 -9.75 -10.969 1 94.38 81 HIS A O 1
ATOM 647 N N . ASN A 1 82 ? 15.828 -10.766 -11.789 1 90.69 82 ASN A N 1
ATOM 648 C CA . ASN A 1 82 ? 16.766 -10.141 -10.852 1 90.69 82 ASN A CA 1
ATOM 649 C C . ASN A 1 82 ? 17.922 -9.469 -11.578 1 90.69 82 ASN A C 1
ATOM 651 O O . ASN A 1 82 ? 19.047 -9.469 -11.086 1 90.69 82 ASN A O 1
ATOM 655 N N . GLY A 1 83 ? 17.734 -8.898 -12.664 1 94.75 83 GLY A N 1
ATOM 656 C CA . GLY A 1 83 ? 18.734 -8.172 -13.43 1 94.75 83 GLY A CA 1
ATOM 657 C C . GLY A 1 83 ? 18.781 -6.688 -13.102 1 94.75 83 GLY A C 1
ATOM 658 O O . GLY A 1 83 ? 18.328 -6.27 -12.039 1 94.75 83 GLY A O 1
ATOM 659 N N . TYR A 1 84 ? 19.344 -5.969 -14.031 1 96.12 84 TYR A N 1
ATOM 660 C CA . TYR A 1 84 ? 19.625 -4.551 -13.844 1 96.12 84 TYR A CA 1
ATOM 661 C C . TYR A 1 84 ? 18.359 -3.771 -13.531 1 96.12 84 TYR A C 1
ATOM 663 O O . TYR A 1 84 ? 18.312 -2.984 -12.586 1 96.12 84 TYR A O 1
ATOM 671 N N . TYR A 1 85 ? 17.312 -4.004 -14.297 1 96.69 85 TYR A N 1
ATOM 672 C CA . TYR A 1 85 ? 16.094 -3.229 -14.148 1 96.69 85 TYR A CA 1
ATOM 673 C C . TYR A 1 85 ? 15.406 -3.533 -12.82 1 96.69 85 TYR A C 1
ATOM 675 O O . TYR A 1 85 ? 14.828 -2.643 -12.203 1 96.69 85 TYR A O 1
ATOM 683 N N . SER A 1 86 ? 15.484 -4.781 -12.406 1 97.56 86 SER A N 1
ATOM 684 C CA . SER A 1 86 ? 14.938 -5.152 -11.102 1 97.56 86 SER A CA 1
ATOM 685 C C . SER A 1 86 ? 15.68 -4.449 -9.977 1 97.56 86 SER A C 1
ATOM 687 O O . SER A 1 86 ? 15.062 -3.867 -9.078 1 97.56 86 SER A O 1
ATOM 689 N N . GLU A 1 87 ? 16.953 -4.465 -10.055 1 98 87 GLU A N 1
ATOM 690 C CA . GLU A 1 87 ? 17.766 -3.842 -9.023 1 98 87 GLU A CA 1
ATOM 691 C C . GLU A 1 87 ? 17.547 -2.334 -8.977 1 98 87 GLU A C 1
ATOM 693 O O . GLU A 1 87 ? 17.359 -1.762 -7.898 1 98 87 GLU A O 1
ATOM 698 N N . LEU A 1 88 ? 17.578 -1.744 -10.117 1 98.44 88 LEU A N 1
ATOM 699 C CA . LEU A 1 88 ? 17.406 -0.298 -10.195 1 98.44 88 LEU A CA 1
ATOM 700 C C . LEU A 1 88 ? 16.047 0.117 -9.648 1 98.44 88 LEU A C 1
ATOM 702 O O . LEU A 1 88 ? 15.938 1.074 -8.875 1 98.44 88 LEU A O 1
ATOM 706 N N . SER A 1 89 ? 15 -0.556 -10.07 1 98.69 89 SER A N 1
ATOM 707 C CA . SER A 1 89 ? 13.656 -0.231 -9.609 1 98.69 89 SER A CA 1
ATOM 708 C C . SER A 1 89 ? 13.539 -0.374 -8.094 1 98.69 89 SER A C 1
ATOM 710 O O . SER A 1 89 ? 12.945 0.475 -7.426 1 98.69 89 SER A O 1
ATOM 712 N N . ALA A 1 90 ? 14.094 -1.4 -7.531 1 98.81 90 ALA A N 1
ATOM 713 C CA . ALA A 1 90 ? 14.078 -1.601 -6.086 1 98.81 90 ALA A CA 1
ATOM 714 C C . ALA A 1 90 ? 14.859 -0.5 -5.371 1 98.81 90 ALA A C 1
ATOM 716 O O . ALA A 1 90 ? 14.422 0.005 -4.332 1 98.81 90 ALA A O 1
ATOM 717 N N . GLU A 1 91 ? 15.992 -0.162 -5.922 1 98.81 91 GLU A N 1
ATOM 718 C CA . GLU A 1 91 ? 16.812 0.892 -5.332 1 98.81 91 GLU A CA 1
ATOM 719 C C . GLU A 1 91 ? 16.062 2.223 -5.305 1 98.81 91 GLU A C 1
ATOM 721 O O . GLU A 1 91 ? 16.125 2.957 -4.32 1 98.81 91 GLU A O 1
ATOM 726 N N . LEU A 1 92 ? 15.445 2.512 -6.383 1 98.88 92 LEU A N 1
ATOM 727 C CA . LEU A 1 92 ? 14.703 3.766 -6.461 1 98.88 92 LEU A CA 1
ATOM 728 C C . LEU A 1 92 ? 13.625 3.83 -5.383 1 98.88 92 LEU A C 1
ATOM 730 O O . LEU A 1 92 ? 13.469 4.859 -4.719 1 98.88 92 LEU A O 1
ATOM 734 N N . TYR A 1 93 ? 12.906 2.791 -5.207 1 98.94 93 TYR A N 1
ATOM 735 C CA . TYR A 1 93 ? 11.852 2.77 -4.199 1 98.94 93 TYR A CA 1
ATOM 736 C C . TYR A 1 93 ? 12.438 2.92 -2.799 1 98.94 93 TYR A C 1
ATOM 738 O O . TYR A 1 93 ? 12.016 3.793 -2.033 1 98.94 93 TYR A O 1
ATOM 746 N N . VAL A 1 94 ? 13.445 2.127 -2.477 1 98.88 94 VAL A N 1
ATOM 747 C CA . VAL A 1 94 ? 13.992 2.086 -1.124 1 98.88 94 VAL A CA 1
ATOM 748 C C . VAL A 1 94 ? 14.695 3.404 -0.807 1 98.88 94 VAL A C 1
ATOM 750 O O . VAL A 1 94 ? 14.5 3.975 0.269 1 98.88 94 VAL A O 1
ATOM 753 N N . ALA A 1 95 ? 15.477 3.906 -1.74 1 98.88 95 ALA A N 1
ATOM 754 C CA . ALA A 1 95 ? 16.156 5.184 -1.531 1 98.88 95 ALA A CA 1
ATOM 755 C C . ALA A 1 95 ? 15.148 6.309 -1.317 1 98.88 95 ALA A C 1
ATOM 757 O O . ALA A 1 95 ? 15.344 7.176 -0.463 1 98.88 95 ALA A O 1
ATOM 758 N N . SER A 1 96 ? 14.141 6.336 -2.111 1 98.81 96 SER A N 1
ATOM 759 C CA . SER A 1 96 ? 13.102 7.359 -1.979 1 98.81 96 SER A CA 1
ATOM 760 C C . SER A 1 96 ? 12.445 7.305 -0.605 1 98.81 96 SER A C 1
ATOM 762 O O . SER A 1 96 ? 12.164 8.344 -0.001 1 98.81 96 SER A O 1
ATOM 764 N N . ARG A 1 97 ? 12.203 6.113 -0.08 1 98.75 97 ARG A N 1
ATOM 765 C CA . ARG A 1 97 ? 11.578 5.965 1.23 1 98.75 97 ARG A CA 1
ATOM 766 C C . ARG A 1 97 ? 12.5 6.465 2.336 1 98.75 97 ARG A C 1
ATOM 768 O O . ARG A 1 97 ? 12.039 7.059 3.314 1 98.75 97 ARG A O 1
ATOM 775 N N . LEU A 1 98 ? 13.773 6.238 2.18 1 98.75 98 LEU A N 1
ATOM 776 C CA . LEU A 1 98 ? 14.758 6.695 3.156 1 98.75 98 LEU A CA 1
ATOM 777 C C . LEU A 1 98 ? 14.82 8.219 3.191 1 98.75 98 LEU A C 1
ATOM 779 O O . LEU A 1 98 ? 14.93 8.82 4.266 1 98.75 98 LEU A O 1
ATOM 783 N N . ILE A 1 99 ? 14.758 8.812 2.053 1 98.56 99 ILE A N 1
ATOM 784 C CA . ILE A 1 99 ? 14.852 10.266 1.941 1 98.56 99 ILE A CA 1
ATOM 785 C C . ILE A 1 99 ? 13.523 10.898 2.342 1 98.56 99 ILE A C 1
ATOM 787 O O . ILE A 1 99 ? 13.492 11.969 2.953 1 98.56 99 ILE A O 1
ATOM 791 N N . TYR A 1 100 ? 12.414 10.242 2.068 1 98.06 100 TYR A N 1
ATOM 792 C CA . TYR A 1 100 ? 11.062 10.742 2.305 1 98.06 100 TYR A CA 1
ATOM 793 C C . TYR A 1 100 ? 10.812 10.953 3.793 1 98.06 100 TYR A C 1
ATOM 795 O O . TYR A 1 100 ? 10.219 11.961 4.188 1 98.06 100 TYR A O 1
ATOM 803 N N . LEU A 1 101 ? 11.32 10.109 4.617 1 97.75 101 LEU A N 1
ATOM 804 C CA . LEU A 1 101 ? 11.023 10.148 6.047 1 97.75 101 LEU A CA 1
ATOM 805 C C . LEU A 1 101 ? 11.531 11.438 6.676 1 97.75 101 LEU A C 1
ATOM 807 O O . LEU A 1 101 ? 10.758 12.18 7.289 1 97.75 101 LEU A O 1
ATOM 811 N N . PRO A 1 102 ? 12.781 11.797 6.539 1 97.56 102 PRO A N 1
ATOM 812 C CA . PRO A 1 102 ? 13.211 13.055 7.152 1 97.56 102 PRO A CA 1
ATOM 813 C C . PRO A 1 102 ? 12.562 14.273 6.504 1 97.56 102 PRO A C 1
ATOM 815 O O . PRO A 1 102 ? 12.305 15.273 7.18 1 97.56 102 PRO A O 1
ATOM 818 N N . LEU A 1 103 ? 12.305 14.273 5.203 1 96.44 103 LEU A N 1
ATOM 819 C CA . LEU A 1 103 ? 11.625 15.383 4.555 1 96.44 103 LEU A CA 1
ATOM 820 C C . LEU A 1 103 ? 10.242 15.602 5.156 1 96.44 103 LEU A C 1
ATOM 822 O O . LEU A 1 103 ? 9.828 16.75 5.375 1 96.44 103 LEU A O 1
ATOM 826 N N . TYR A 1 104 ? 9.594 14.5 5.391 1 94.62 104 TYR A N 1
ATOM 827 C CA . TYR A 1 104 ? 8.266 14.602 5.98 1 94.62 104 TYR A CA 1
ATOM 828 C C . TYR A 1 104 ? 8.344 15.047 7.434 1 94.62 104 TYR A C 1
ATOM 830 O O . TYR A 1 104 ? 7.621 15.953 7.852 1 94.62 104 TYR A O 1
ATOM 838 N N . ALA A 1 105 ? 9.211 14.484 8.172 1 95.19 105 ALA A N 1
ATOM 839 C CA . ALA A 1 105 ? 9.352 14.797 9.594 1 95.19 105 ALA A CA 1
ATOM 840 C C . ALA A 1 105 ? 9.633 16.281 9.805 1 95.19 105 ALA A C 1
ATOM 842 O O . ALA A 1 105 ? 9.078 16.906 10.711 1 95.19 105 ALA A O 1
ATOM 843 N N . PHE A 1 106 ? 10.414 16.875 8.93 1 95.06 106 PHE A N 1
ATOM 844 C CA . PHE A 1 106 ? 10.828 18.266 9.125 1 95.06 106 PHE A CA 1
ATOM 845 C C . PHE A 1 106 ? 9.938 19.219 8.336 1 95.06 106 PHE A C 1
ATOM 847 O O . PHE A 1 106 ? 10.18 20.422 8.305 1 95.06 106 PHE A O 1
ATOM 854 N N . GLY A 1 107 ? 8.969 18.703 7.691 1 91.81 107 GLY A N 1
ATOM 855 C CA . GLY A 1 107 ? 7.941 19.516 7.047 1 91.81 107 GLY A CA 1
ATOM 856 C C . GLY A 1 107 ? 8.453 20.266 5.84 1 91.81 107 GLY A C 1
ATOM 857 O O . GLY A 1 107 ? 8.039 21.406 5.594 1 91.81 107 GLY A O 1
ATOM 858 N N . VAL A 1 108 ? 9.352 19.641 5.094 1 90.62 108 VAL A N 1
ATOM 859 C CA . VAL A 1 108 ? 9.906 20.281 3.908 1 90.62 108 VAL A CA 1
ATOM 860 C C . VAL A 1 108 ? 8.922 20.156 2.748 1 90.62 108 VAL A C 1
ATOM 862 O O . VAL A 1 108 ? 8.641 19.047 2.273 1 90.62 108 VAL A O 1
ATOM 865 N N . PRO A 1 109 ? 8.469 21.266 2.279 1 86.94 109 PRO A N 1
ATOM 866 C CA . PRO A 1 109 ? 7.453 21.219 1.227 1 86.94 109 PRO A CA 1
ATOM 867 C C . PRO A 1 109 ? 8.047 20.906 -0.147 1 86.94 109 PRO A C 1
ATOM 869 O O . PRO A 1 109 ? 9.242 21.094 -0.367 1 86.94 109 PRO A O 1
ATOM 872 N N . TYR A 1 110 ? 7.27 20.469 -1.192 1 89 110 TYR A N 1
ATOM 873 C CA . TYR A 1 110 ? 7.508 20.266 -2.617 1 89 110 TYR A CA 1
ATOM 874 C C . TYR A 1 110 ? 8.469 19.094 -2.848 1 89 110 TYR A C 1
ATOM 876 O O . TYR A 1 110 ? 8.18 18.188 -3.629 1 89 110 TYR A O 1
ATOM 884 N N . LEU A 1 111 ? 9.594 19.109 -2.02 1 93.62 111 LEU A N 1
ATOM 885 C CA . LEU A 1 111 ? 10.602 18.078 -2.246 1 93.62 111 LEU A CA 1
ATOM 886 C C . LEU A 1 111 ? 10.055 16.703 -1.891 1 93.62 111 LEU A C 1
ATOM 888 O O . LEU A 1 111 ? 10.375 15.711 -2.551 1 93.62 111 LEU A O 1
ATOM 892 N N . ARG A 1 112 ? 9.195 16.688 -0.944 1 93.06 112 ARG A N 1
ATOM 893 C CA . ARG A 1 112 ? 8.609 15.438 -0.495 1 93.06 112 ARG A CA 1
ATOM 894 C C . ARG A 1 112 ? 7.809 14.773 -1.611 1 93.06 112 ARG A C 1
ATOM 896 O O . ARG A 1 112 ? 7.945 13.578 -1.856 1 93.06 112 ARG A O 1
ATOM 903 N N . SER A 1 113 ? 7.102 15.594 -2.35 1 93.38 113 SER A N 1
ATOM 904 C CA . SER A 1 113 ? 6.262 15.078 -3.426 1 93.38 113 SER A CA 1
ATOM 905 C C . SER A 1 113 ? 7.105 14.531 -4.57 1 93.38 113 SER A C 1
ATOM 907 O O . SER A 1 113 ? 6.777 13.492 -5.152 1 93.38 113 SER A O 1
ATOM 909 N N . ILE A 1 114 ? 8.164 15.188 -4.859 1 95.75 114 ILE A N 1
ATOM 910 C CA . ILE A 1 114 ? 9.055 14.75 -5.926 1 95.75 114 ILE A CA 1
ATOM 911 C C . ILE A 1 114 ? 9.695 13.422 -5.539 1 95.75 114 ILE A C 1
ATOM 913 O O . ILE A 1 114 ? 9.734 12.484 -6.344 1 95.75 114 ILE A O 1
ATOM 917 N N . VAL A 1 115 ? 10.164 13.297 -4.359 1 97.81 115 VAL A N 1
ATOM 918 C CA . VAL A 1 115 ? 10.812 12.086 -3.865 1 97.81 115 VAL A CA 1
ATOM 919 C C . VAL A 1 115 ? 9.805 10.938 -3.838 1 97.81 115 VAL A C 1
ATOM 921 O O . VAL A 1 115 ? 10.133 9.812 -4.215 1 97.81 115 VAL A O 1
ATOM 924 N N . TRP A 1 116 ? 8.625 11.25 -3.373 1 96.56 116 TRP A N 1
ATOM 925 C CA . TRP A 1 116 ? 7.555 10.266 -3.393 1 96.56 116 TRP A CA 1
ATOM 926 C C . TRP A 1 116 ? 7.309 9.75 -4.809 1 96.56 116 TRP A C 1
ATOM 928 O O . TRP A 1 116 ? 7.199 8.547 -5.031 1 96.56 116 TRP A O 1
ATOM 938 N N . ALA A 1 117 ? 7.289 10.633 -5.809 1 97.38 117 ALA A N 1
ATOM 939 C CA . ALA A 1 117 ? 7.047 10.258 -7.199 1 97.38 117 ALA A CA 1
ATOM 940 C C . ALA A 1 117 ? 8.156 9.344 -7.723 1 97.38 117 ALA A C 1
ATOM 942 O O . ALA A 1 117 ? 7.891 8.391 -8.453 1 97.38 117 ALA A O 1
ATOM 943 N N . ILE A 1 118 ? 9.344 9.664 -7.375 1 98.44 118 ILE A N 1
ATOM 944 C CA . ILE A 1 118 ? 10.469 8.828 -7.766 1 98.44 118 ILE A CA 1
ATOM 945 C C . ILE A 1 118 ? 10.289 7.426 -7.188 1 98.44 118 ILE A C 1
ATOM 947 O O . ILE A 1 118 ? 10.539 6.43 -7.875 1 98.44 118 ILE A O 1
ATOM 951 N N . GLY A 1 119 ? 9.906 7.297 -5.949 1 98.81 119 GLY A N 1
ATOM 952 C CA . GLY A 1 119 ? 9.625 6.008 -5.34 1 98.81 119 GLY A CA 1
ATOM 953 C C . GLY A 1 119 ? 8.523 5.238 -6.055 1 98.81 119 GLY A C 1
ATOM 954 O O . GLY A 1 119 ? 8.609 4.02 -6.203 1 98.81 119 GLY A O 1
ATOM 955 N N . ILE A 1 120 ? 7.531 5.988 -6.5 1 98.75 120 ILE A N 1
ATOM 956 C CA . ILE A 1 120 ? 6.426 5.371 -7.223 1 98.75 120 ILE A CA 1
ATOM 957 C C . ILE A 1 120 ? 6.922 4.812 -8.555 1 98.75 120 ILE A C 1
ATOM 959 O O . ILE A 1 120 ? 6.492 3.74 -8.984 1 98.75 120 ILE A O 1
ATOM 963 N N . ILE A 1 121 ? 7.805 5.5 -9.234 1 98.69 121 ILE A N 1
ATOM 964 C CA . ILE A 1 121 ? 8.406 5.008 -10.469 1 98.69 121 ILE A CA 1
ATOM 965 C C . ILE A 1 121 ? 9.117 3.684 -10.203 1 98.69 121 ILE A C 1
ATOM 967 O O . ILE A 1 121 ? 9 2.74 -10.984 1 98.69 121 ILE A O 1
ATOM 971 N N . GLY A 1 122 ? 9.867 3.607 -9.141 1 98.81 122 GLY A N 1
ATOM 972 C CA . GLY A 1 122 ? 10.5 2.354 -8.758 1 98.81 122 GLY A CA 1
ATOM 973 C C . GLY A 1 122 ? 9.508 1.236 -8.508 1 98.81 122 GLY A C 1
ATOM 974 O O . GLY A 1 122 ? 9.688 0.115 -8.984 1 98.81 122 GLY A O 1
ATOM 975 N N . LEU A 1 123 ? 8.477 1.563 -7.766 1 98.88 123 LEU A N 1
ATOM 976 C CA . LEU A 1 123 ? 7.438 0.585 -7.461 1 98.88 123 LEU A CA 1
ATOM 977 C C . LEU A 1 123 ? 6.758 0.098 -8.734 1 98.88 123 LEU A C 1
ATOM 979 O O . LEU A 1 123 ? 6.57 -1.106 -8.922 1 98.88 123 LEU A O 1
ATOM 983 N N . LEU A 1 124 ? 6.434 1.02 -9.617 1 98.75 124 LEU A N 1
ATOM 984 C CA . LEU A 1 124 ? 5.824 0.665 -10.891 1 98.75 124 LEU A CA 1
ATOM 985 C C . LEU A 1 124 ? 6.758 -0.223 -11.711 1 98.75 124 LEU A C 1
ATOM 987 O O . LEU A 1 124 ? 6.309 -1.159 -12.375 1 98.75 124 LEU A O 1
ATOM 991 N N . GLY A 1 125 ? 8.008 0.127 -11.711 1 98.62 125 GLY A N 1
ATOM 992 C CA . GLY A 1 125 ? 8.977 -0.722 -12.383 1 98.62 125 GLY A CA 1
ATOM 993 C C . GLY A 1 125 ? 8.945 -2.162 -11.906 1 98.62 125 GLY A C 1
ATOM 994 O O . GLY A 1 125 ? 8.969 -3.09 -12.719 1 98.62 125 GLY A O 1
ATOM 995 N N . GLN A 1 126 ? 8.883 -2.359 -10.586 1 98.69 126 GLN A N 1
ATOM 996 C CA . GLN A 1 126 ? 8.797 -3.707 -10.039 1 98.69 126 GLN A CA 1
ATOM 997 C C . GLN A 1 126 ? 7.512 -4.398 -10.477 1 98.69 126 GLN A C 1
ATOM 999 O O . GLN A 1 126 ? 7.527 -5.57 -10.859 1 98.69 126 GLN A O 1
ATOM 1004 N N . ILE A 1 127 ? 6.406 -3.709 -10.453 1 98.81 127 ILE A N 1
ATOM 1005 C CA . ILE A 1 127 ? 5.113 -4.293 -10.797 1 98.81 127 ILE A CA 1
ATOM 1006 C C . ILE A 1 127 ? 5.094 -4.676 -12.273 1 98.81 127 ILE A C 1
ATOM 1008 O O . ILE A 1 127 ? 4.672 -5.777 -12.633 1 98.81 127 ILE A O 1
ATOM 1012 N N . LEU A 1 128 ? 5.566 -3.83 -13.109 1 98.5 128 LEU A N 1
ATOM 1013 C CA . LEU A 1 128 ? 5.52 -4.07 -14.547 1 98.5 128 LEU A CA 1
ATOM 1014 C C . LEU A 1 128 ? 6.438 -5.219 -14.945 1 98.5 128 LEU A C 1
ATOM 1016 O O . LEU A 1 128 ? 6.152 -5.953 -15.891 1 98.5 128 LEU A O 1
ATOM 1020 N N . LEU A 1 129 ? 7.5 -5.387 -14.203 1 97.69 129 LEU A N 1
ATOM 1021 C CA . LEU A 1 129 ? 8.422 -6.48 -14.477 1 97.69 129 LEU A CA 1
ATOM 1022 C C . LEU A 1 129 ? 7.734 -7.832 -14.32 1 97.69 129 LEU A C 1
ATOM 1024 O O . LEU A 1 129 ? 8.125 -8.812 -14.953 1 97.69 129 LEU A O 1
ATOM 1028 N N . ILE A 1 130 ? 6.664 -7.906 -13.523 1 96.69 130 ILE A N 1
ATOM 1029 C CA . ILE A 1 130 ? 5.91 -9.141 -13.336 1 96.69 130 ILE A CA 1
ATOM 1030 C C . ILE A 1 130 ? 5.34 -9.609 -14.68 1 96.69 130 ILE A C 1
ATOM 1032 O O . ILE A 1 130 ? 5.238 -10.812 -14.93 1 96.69 130 ILE A O 1
ATOM 1036 N N . PHE A 1 131 ? 5.055 -8.688 -15.562 1 96.44 131 PHE A N 1
ATOM 1037 C CA . PHE A 1 131 ? 4.367 -8.984 -16.812 1 96.44 131 PHE A CA 1
ATOM 1038 C C . PHE A 1 131 ? 5.359 -9.352 -17.906 1 96.44 131 PHE A C 1
ATOM 1040 O O . PHE A 1 131 ? 4.965 -9.664 -19.031 1 96.44 131 PHE A O 1
ATOM 1047 N N . CYS A 1 132 ? 6.68 -9.312 -17.672 1 92.19 132 CYS A N 1
ATOM 1048 C CA . CYS A 1 132 ? 7.719 -9.586 -18.656 1 92.19 132 CYS A CA 1
ATOM 1049 C C . CYS A 1 132 ? 8.125 -11.055 -18.625 1 92.19 132 CYS A C 1
ATOM 1051 O O . CYS A 1 132 ? 8 -11.711 -17.594 1 92.19 132 CYS A O 1
ATOM 1053 N N . MET B 1 1 ? 9.367 -23.125 -18.516 1 54.03 1 MET B N 1
ATOM 1054 C CA . MET B 1 1 ? 8.047 -23.312 -17.906 1 54.03 1 MET B CA 1
ATOM 1055 C C . MET B 1 1 ? 7.234 -22.031 -17.984 1 54.03 1 MET B C 1
ATOM 1057 O O . MET B 1 1 ? 7.789 -20.938 -17.875 1 54.03 1 MET B O 1
ATOM 1061 N N . THR B 1 2 ? 5.9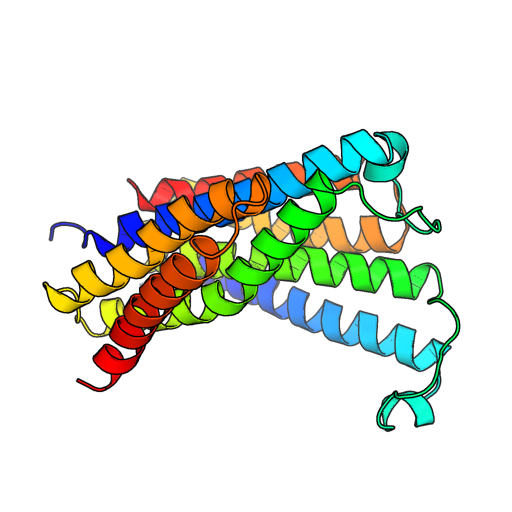26 -22.125 -18.562 1 84.75 2 THR B N 1
ATOM 1062 C CA . THR B 1 2 ? 5.078 -20.969 -18.812 1 84.75 2 THR B CA 1
ATOM 1063 C C . THR B 1 2 ? 4.68 -20.297 -17.516 1 84.75 2 THR B C 1
ATOM 1065 O O . THR B 1 2 ? 4.41 -20.984 -16.516 1 84.75 2 THR B O 1
ATOM 1068 N N . LYS B 1 3 ? 4.867 -19.078 -17.359 1 91.62 3 LYS B N 1
ATOM 1069 C CA . LYS B 1 3 ? 4.512 -18.297 -16.172 1 91.62 3 LYS B CA 1
ATOM 1070 C C . LYS B 1 3 ? 3.053 -18.516 -15.789 1 91.62 3 LYS B C 1
ATOM 1072 O O . LYS B 1 3 ? 2.154 -18.328 -16.609 1 91.62 3 LYS B O 1
ATOM 1077 N N . PRO B 1 4 ? 2.826 -18.969 -14.516 1 94.69 4 PRO B N 1
ATOM 1078 C CA . PRO B 1 4 ? 1.44 -19.125 -14.07 1 94.69 4 PRO B CA 1
ATOM 1079 C C . PRO B 1 4 ? 0.626 -17.844 -14.203 1 94.69 4 PRO B C 1
ATOM 1081 O O . PRO B 1 4 ? 1.139 -16.75 -13.938 1 94.69 4 PRO B O 1
ATOM 1084 N N . PRO B 1 5 ? -0.623 -17.984 -14.703 1 96.12 5 PRO B N 1
ATOM 1085 C CA . PRO B 1 5 ? -1.467 -16.797 -14.891 1 96.12 5 PRO B CA 1
ATOM 1086 C C . PRO B 1 5 ? -1.667 -16.016 -13.602 1 96.12 5 PRO B C 1
ATOM 1088 O O . PRO B 1 5 ? -1.957 -14.812 -13.648 1 96.12 5 PRO B O 1
ATOM 1091 N N . GLU B 1 6 ? -1.515 -16.641 -12.469 1 97.44 6 GLU B N 1
ATOM 1092 C CA . GLU B 1 6 ? -1.675 -16.016 -11.164 1 97.44 6 GLU B CA 1
ATOM 1093 C C . GLU B 1 6 ? -0.743 -14.82 -11.008 1 97.44 6 GLU B C 1
ATOM 1095 O O . GLU B 1 6 ? -1.083 -13.844 -10.336 1 97.44 6 GLU B O 1
ATOM 1100 N N . PHE B 1 7 ? 0.398 -14.875 -11.695 1 97.62 7 PHE B N 1
ATOM 1101 C CA . PHE B 1 7 ? 1.313 -13.742 -11.602 1 97.62 7 PHE B CA 1
ATOM 1102 C C . PHE B 1 7 ? 0.745 -12.523 -12.32 1 97.62 7 PHE B C 1
ATOM 1104 O O . PHE B 1 7 ? 0.906 -11.391 -11.859 1 97.62 7 PHE B O 1
ATOM 1111 N N . TYR B 1 8 ? 0.073 -12.734 -13.406 1 97.69 8 TYR B N 1
ATOM 1112 C CA . TYR B 1 8 ? -0.566 -11.625 -14.094 1 97.69 8 TYR B CA 1
ATOM 1113 C C . TYR B 1 8 ? -1.686 -11.031 -13.25 1 97.69 8 TYR B C 1
ATOM 1115 O O . TYR B 1 8 ? -1.862 -9.805 -13.211 1 97.69 8 TYR B O 1
ATOM 1123 N N . LEU B 1 9 ? -2.375 -11.906 -12.547 1 98.69 9 LEU B N 1
ATOM 1124 C CA . LEU B 1 9 ? -3.449 -11.453 -11.672 1 98.69 9 LEU B CA 1
ATOM 1125 C C . LEU B 1 9 ? -2.893 -10.672 -10.484 1 98.69 9 LEU B C 1
ATOM 1127 O O . LEU B 1 9 ? -3.477 -9.672 -10.07 1 98.69 9 LEU B O 1
ATOM 1131 N N . LEU B 1 10 ? -1.78 -11.117 -10.031 1 98.69 10 LEU B N 1
ATOM 1132 C CA . LEU B 1 10 ? -1.087 -10.359 -8.992 1 98.69 10 LEU B CA 1
ATOM 1133 C C . LEU B 1 10 ? -0.715 -8.969 -9.484 1 98.69 10 LEU B C 1
ATOM 1135 O O . LEU B 1 10 ? -0.993 -7.969 -8.812 1 98.69 10 LEU B O 1
ATOM 1139 N N . GLY B 1 11 ? -0.11 -8.891 -10.688 1 98.62 11 GLY B N 1
ATOM 1140 C CA . GLY B 1 11 ? 0.24 -7.602 -11.266 1 98.62 11 GLY B CA 1
ATOM 1141 C C . GLY B 1 11 ? -0.951 -6.676 -11.43 1 98.62 11 GLY B C 1
ATOM 1142 O O . GLY B 1 11 ? -0.856 -5.48 -11.141 1 98.62 11 GLY B O 1
ATOM 1143 N N . ILE B 1 12 ? -2.021 -7.238 -11.797 1 98.81 12 ILE B N 1
ATOM 1144 C CA . ILE B 1 12 ? -3.229 -6.461 -12.055 1 98.81 12 ILE B CA 1
ATOM 1145 C C . ILE B 1 12 ? -3.75 -5.867 -10.75 1 98.81 12 ILE B C 1
ATOM 1147 O O . ILE B 1 12 ? -4.094 -4.688 -10.688 1 98.81 12 ILE B O 1
ATOM 1151 N N . VAL B 1 13 ? -3.82 -6.66 -9.703 1 98.81 13 VAL B N 1
ATOM 1152 C CA . VAL B 1 13 ? -4.402 -6.145 -8.469 1 98.81 13 VAL B CA 1
ATOM 1153 C C . VAL B 1 13 ? -3.443 -5.145 -7.824 1 98.81 13 VAL B C 1
ATOM 1155 O O . VAL B 1 13 ? -3.877 -4.184 -7.188 1 98.81 13 VAL B O 1
ATOM 1158 N N . LEU B 1 14 ? -2.145 -5.285 -8.031 1 98.88 1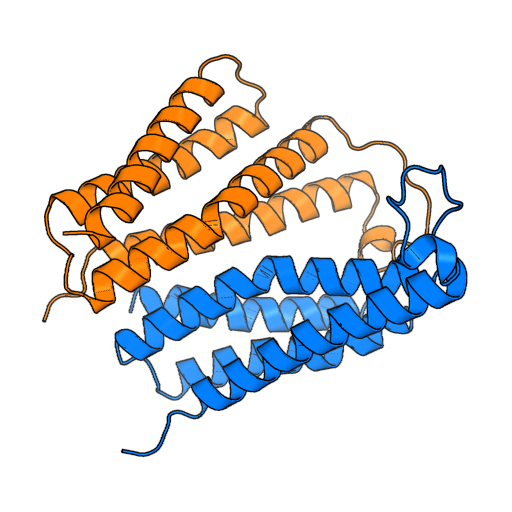4 LEU B N 1
ATOM 1159 C CA . LEU B 1 14 ? -1.193 -4.293 -7.535 1 98.88 14 LEU B CA 1
ATOM 1160 C C . LEU B 1 14 ? -1.346 -2.975 -8.281 1 98.88 14 LEU B C 1
ATOM 1162 O O . LEU B 1 14 ? -1.267 -1.901 -7.676 1 98.88 14 LEU B O 1
ATOM 1166 N N . LEU B 1 15 ? -1.567 -3.055 -9.562 1 98.75 15 LEU B N 1
ATOM 1167 C CA . LEU B 1 15 ? -1.823 -1.846 -10.344 1 98.75 15 LEU B CA 1
ATOM 1168 C C . LEU B 1 15 ? -3.135 -1.194 -9.914 1 98.75 15 LEU B C 1
ATOM 1170 O O . LEU B 1 15 ? -3.244 0.034 -9.898 1 98.75 15 LEU B O 1
ATOM 1174 N N . LEU B 1 16 ? -4.078 -2.029 -9.625 1 98.81 16 LEU B N 1
ATOM 1175 C CA . LEU B 1 16 ? -5.348 -1.503 -9.133 1 98.81 16 LEU B CA 1
ATOM 1176 C C . LEU B 1 16 ? -5.156 -0.754 -7.816 1 98.81 16 LEU B C 1
ATOM 1178 O O . LEU B 1 16 ? -5.754 0.302 -7.605 1 98.81 16 LEU B O 1
ATOM 1182 N N . ALA B 1 17 ? -4.355 -1.33 -6.938 1 98.69 17 ALA B N 1
ATOM 1183 C CA . ALA B 1 17 ? -4.059 -0.67 -5.668 1 98.69 17 ALA B CA 1
ATOM 1184 C C . ALA B 1 17 ? -3.395 0.685 -5.895 1 98.69 17 ALA B C 1
ATOM 1186 O O . ALA B 1 17 ? -3.773 1.681 -5.277 1 98.69 17 ALA B O 1
ATOM 1187 N N . LEU B 1 18 ? -2.477 0.735 -6.805 1 98.5 18 LEU B N 1
ATOM 1188 C CA . LEU B 1 18 ? -1.812 1.991 -7.133 1 98.5 18 LEU B CA 1
ATOM 1189 C C . LEU B 1 18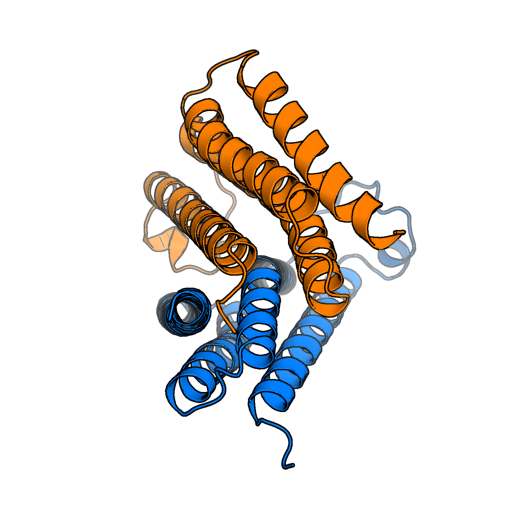 ? -2.799 2.988 -7.73 1 98.5 18 LEU B C 1
ATOM 1191 O O . LEU B 1 18 ? -2.766 4.176 -7.398 1 98.5 18 LEU B O 1
ATOM 1195 N N . LEU B 1 19 ? -3.584 2.49 -8.594 1 98.25 19 LEU B N 1
ATOM 1196 C CA . LEU B 1 19 ? -4.602 3.35 -9.195 1 98.25 19 LEU B CA 1
ATOM 1197 C C . LEU B 1 19 ? -5.484 3.973 -8.117 1 98.25 19 LEU B C 1
ATOM 1199 O O . LEU B 1 19 ? -5.797 5.164 -8.172 1 98.25 19 LEU B O 1
ATOM 1203 N N . GLN B 1 20 ? -5.883 3.191 -7.18 1 98.5 20 GLN B N 1
ATOM 1204 C CA . GLN B 1 20 ? -6.77 3.711 -6.141 1 98.5 20 GLN B CA 1
ATOM 1205 C C . GLN B 1 20 ? -6.047 4.727 -5.262 1 98.5 20 GLN B C 1
ATOM 1207 O O . GLN B 1 20 ? -6.648 5.703 -4.809 1 98.5 20 GLN B O 1
ATOM 1212 N N . ILE B 1 21 ? -4.785 4.496 -5 1 98 21 ILE B N 1
ATOM 1213 C CA . ILE B 1 21 ? -3.988 5.48 -4.273 1 98 21 ILE B CA 1
ATOM 1214 C C . ILE B 1 21 ? -4 6.809 -5.023 1 98 21 ILE B C 1
ATOM 1216 O O . ILE B 1 21 ? -4.277 7.859 -4.438 1 98 21 ILE B O 1
ATOM 1220 N N . PHE B 1 22 ? -3.812 6.773 -6.344 1 97.81 22 PHE B N 1
ATOM 1221 C CA . PHE B 1 22 ? -3.736 7.98 -7.156 1 97.81 22 PHE B CA 1
ATOM 1222 C C . PHE B 1 22 ? -5.105 8.641 -7.27 1 97.81 22 PHE B C 1
ATOM 1224 O O . PHE B 1 22 ? -5.211 9.867 -7.219 1 97.81 22 PHE B O 1
ATOM 1231 N N . LEU B 1 23 ? -6.074 7.82 -7.484 1 97.5 23 LEU B N 1
ATOM 1232 C CA . LEU B 1 23 ? -7.418 8.367 -7.613 1 97.5 23 LEU B CA 1
ATOM 1233 C C . LEU B 1 23 ? -7.836 9.094 -6.336 1 97.5 23 LEU B C 1
ATOM 1235 O O . LEU B 1 23 ? -8.344 10.219 -6.391 1 97.5 23 LEU B O 1
ATOM 1239 N N . THR B 1 24 ? -7.625 8.445 -5.207 1 97.19 24 THR B N 1
ATOM 1240 C CA . THR B 1 24 ? -7.969 9.055 -3.926 1 97.19 24 THR B CA 1
ATOM 1241 C C . THR B 1 24 ? -7.168 10.336 -3.709 1 97.19 24 THR B C 1
ATOM 1243 O O . THR B 1 24 ? -7.734 11.375 -3.348 1 97.19 24 THR B O 1
ATOM 1246 N N . ALA B 1 25 ? -5.867 10.297 -4.008 1 96.06 25 ALA B N 1
ATOM 1247 C CA . ALA B 1 25 ? -5.016 11.477 -3.869 1 96.06 25 ALA B CA 1
ATOM 1248 C C . ALA B 1 25 ? -5.477 12.602 -4.793 1 96.06 25 ALA B C 1
ATOM 1250 O O . ALA B 1 25 ? -5.465 13.773 -4.41 1 96.06 25 ALA B O 1
ATOM 1251 N N . HIS B 1 26 ? -5.855 12.227 -5.992 1 96.38 26 HIS B N 1
ATOM 1252 C CA . HIS B 1 26 ? -6.293 13.211 -6.98 1 96.38 26 HIS B CA 1
ATOM 1253 C C . HIS B 1 26 ? -7.531 13.961 -6.496 1 96.38 26 HIS B C 1
ATOM 1255 O O . HIS B 1 26 ? -7.57 15.195 -6.547 1 96.38 26 HIS B O 1
ATOM 1261 N N . PHE B 1 27 ? -8.461 13.32 -5.977 1 96.62 27 PHE B N 1
ATOM 1262 C CA . PHE B 1 27 ? -9.711 13.961 -5.586 1 96.62 27 PHE B CA 1
ATOM 1263 C C . PHE B 1 27 ? -9.555 14.703 -4.266 1 96.62 27 PHE B C 1
ATOM 1265 O O . PHE B 1 27 ? -10.195 15.734 -4.047 1 96.62 27 PHE B O 1
ATOM 1272 N N . LYS B 1 28 ? -8.68 14.227 -3.408 1 95.44 28 LYS B N 1
ATOM 1273 C CA . LYS B 1 28 ? -8.367 15 -2.211 1 95.44 28 LYS B CA 1
ATOM 1274 C C . LYS B 1 28 ? -7.633 16.297 -2.568 1 95.44 28 LYS B C 1
ATOM 1276 O O . LYS B 1 28 ? -7.926 17.344 -2.008 1 95.44 28 LYS B O 1
ATOM 1281 N N . THR B 1 29 ? -6.746 16.156 -3.527 1 95.25 29 THR B N 1
ATOM 1282 C CA . THR B 1 29 ? -5.992 17.328 -3.959 1 95.25 29 THR B CA 1
ATOM 1283 C C . THR B 1 29 ? -6.914 18.344 -4.648 1 95.25 29 THR B C 1
ATOM 1285 O O . THR B 1 29 ? -6.754 19.547 -4.477 1 95.25 29 THR B O 1
ATOM 1288 N N . ARG B 1 30 ? -7.809 17.875 -5.438 1 95.69 30 ARG B N 1
ATOM 1289 C CA . ARG B 1 30 ? -8.781 18.75 -6.074 1 95.69 30 ARG B CA 1
ATOM 1290 C C . ARG B 1 30 ? -9.625 19.484 -5.031 1 95.69 30 ARG B C 1
ATOM 1292 O O . ARG B 1 30 ? -9.961 20.656 -5.211 1 95.69 30 ARG B O 1
ATOM 1299 N N . GLN B 1 31 ? -9.961 18.859 -4 1 95.12 31 GLN B N 1
ATOM 1300 C CA . GLN B 1 31 ? -10.797 19.453 -2.957 1 95.12 31 GLN B CA 1
ATOM 1301 C C . GLN B 1 31 ? -10 20.406 -2.082 1 95.12 31 GLN B C 1
ATOM 1303 O O . GLN B 1 31 ? -10.469 21.516 -1.78 1 95.12 31 GLN B O 1
ATOM 1308 N N . TYR B 1 32 ? -8.805 20.047 -1.667 1 94.81 32 TYR B N 1
ATOM 1309 C CA . TYR B 1 32 ? -8.078 20.797 -0.649 1 94.81 32 TYR B CA 1
ATOM 1310 C C . TYR B 1 32 ? -7.039 21.719 -1.284 1 94.81 32 TYR B C 1
ATOM 1312 O O . TYR B 1 32 ? -6.504 22.609 -0.624 1 94.81 32 TYR B O 1
ATOM 1320 N N . GLY B 1 33 ? -6.695 21.516 -2.545 1 93.25 33 GLY B N 1
ATOM 1321 C CA . GLY B 1 33 ? -5.75 22.359 -3.25 1 93.25 33 GLY B CA 1
ATOM 1322 C C . GLY B 1 33 ? -4.352 21.781 -3.314 1 93.25 33 GLY B C 1
ATOM 1323 O O . GLY B 1 33 ? -3.977 20.953 -2.471 1 93.25 33 GLY B O 1
ATOM 1324 N N . TYR B 1 34 ? -3.65 22.219 -4.27 1 91.62 34 TYR B N 1
ATOM 1325 C CA . TYR B 1 34 ? -2.295 21.734 -4.504 1 91.62 34 TYR B CA 1
ATOM 1326 C C . TYR B 1 34 ? -1.367 22.125 -3.361 1 91.62 34 TYR B C 1
ATOM 1328 O O . TYR B 1 34 ? -0.479 21.359 -2.98 1 91.62 34 TYR B O 1
ATOM 1336 N N . LYS B 1 35 ? -1.521 23.312 -2.826 1 89.94 35 LYS B N 1
ATOM 1337 C CA . LYS B 1 35 ? -0.686 23.781 -1.725 1 89.94 35 LYS B CA 1
ATOM 1338 C C . LYS B 1 35 ? -0.832 22.875 -0.502 1 89.94 35 LYS B C 1
ATOM 1340 O O . LYS B 1 35 ? 0.148 22.594 0.192 1 89.94 35 LYS B O 1
ATOM 1345 N N . TRP B 1 36 ? -2.016 22.453 -0.313 1 90.31 36 TRP B N 1
ATOM 1346 C CA . TRP B 1 36 ? -2.268 21.5 0.771 1 90.31 36 TRP B CA 1
ATOM 1347 C C . TRP B 1 36 ? -1.518 20.203 0.538 1 90.31 36 TRP B C 1
ATOM 1349 O O . TRP B 1 36 ? -0.875 19.672 1.45 1 90.31 36 TRP B O 1
ATOM 1359 N N . ASN B 1 37 ? -1.565 19.734 -0.686 1 89.56 37 ASN B N 1
ATOM 1360 C CA . ASN B 1 37 ? -0.997 18.422 -1.001 1 89.56 37 ASN B CA 1
ATOM 1361 C C . ASN B 1 37 ? 0.518 18.406 -0.815 1 89.56 37 ASN B C 1
ATOM 1363 O O . ASN B 1 37 ? 1.091 17.391 -0.423 1 89.56 37 ASN B O 1
ATOM 1367 N N . VAL B 1 38 ? 1.159 19.5 -1.077 1 89.19 38 VAL B N 1
ATOM 1368 C CA . VAL B 1 38 ? 2.617 19.5 -1.004 1 89.19 38 VAL B CA 1
ATOM 1369 C C . VAL B 1 38 ? 3.062 19.938 0.391 1 89.19 38 VAL B C 1
ATOM 1371 O O . VAL B 1 38 ? 4.254 19.906 0.706 1 89.19 38 VAL B O 1
ATOM 1374 N N . SER B 1 39 ? 2.146 20.359 1.246 1 87.56 39 SER B N 1
ATOM 1375 C CA . SER B 1 39 ? 2.459 20.797 2.604 1 87.56 39 SER B CA 1
ATOM 1376 C C . SER B 1 39 ? 2.6 19.609 3.547 1 87.56 39 SER B C 1
ATOM 1378 O O . SER B 1 39 ? 2.504 18.453 3.119 1 87.56 39 SER B O 1
ATOM 1380 N N . ALA B 1 40 ? 2.834 19.859 4.848 1 85.94 40 ALA B N 1
ATOM 1381 C CA . ALA B 1 40 ? 2.947 18.812 5.855 1 85.94 40 ALA B CA 1
ATOM 1382 C C . ALA B 1 40 ? 1.57 18.359 6.344 1 85.94 40 ALA B C 1
ATOM 1384 O O . ALA B 1 40 ? 1.452 17.391 7.09 1 85.94 40 ALA B O 1
ATOM 1385 N N . ARG B 1 41 ? 0.508 19.062 5.902 1 87.56 41 ARG B N 1
ATOM 1386 C CA . ARG B 1 41 ? -0.881 18.688 6.141 1 87.56 41 ARG B CA 1
ATOM 1387 C C . ARG B 1 41 ? -1.207 18.703 7.629 1 87.56 41 ARG B C 1
ATOM 1389 O O . ARG B 1 41 ? -1.896 17.812 8.133 1 87.56 41 ARG B O 1
ATOM 1396 N N . ASP B 1 42 ? -0.704 19.734 8.297 1 87.06 42 ASP B N 1
ATOM 1397 C CA . ASP B 1 42 ? -0.903 19.891 9.734 1 87.06 42 ASP B CA 1
ATOM 1398 C C . ASP B 1 42 ? -2.238 20.578 10.031 1 87.06 42 ASP B C 1
ATOM 1400 O O . ASP B 1 42 ? -2.688 20.594 11.18 1 87.06 42 ASP B O 1
ATOM 1404 N N . GLU B 1 43 ? -2.906 21.047 9.055 1 84.81 43 GLU B N 1
ATOM 1405 C CA . GLU B 1 43 ? -4.09 21.875 9.273 1 84.81 43 GLU B CA 1
ATOM 1406 C C . GLU B 1 43 ? -5.348 21.016 9.398 1 84.81 43 GLU B C 1
ATOM 1408 O O . GLU B 1 43 ? -5.395 19.891 8.898 1 84.81 43 GLU B O 1
ATOM 1413 N N . ALA B 1 44 ? -6.297 21.531 10.062 1 84.75 44 ALA B N 1
ATOM 1414 C CA . ALA B 1 44 ? -7.633 20.938 10.094 1 84.75 44 ALA B CA 1
ATOM 1415 C C . ALA B 1 44 ? -8.367 21.203 8.781 1 84.75 44 ALA B C 1
ATOM 1417 O O . ALA B 1 44 ? -8.289 22.297 8.219 1 84.75 44 ALA B O 1
ATOM 1418 N N . LEU B 1 45 ? -8.961 20.172 8.344 1 86.88 45 LEU B N 1
ATOM 1419 C CA . LEU B 1 45 ? -9.609 20.266 7.039 1 86.88 45 LEU B CA 1
ATOM 1420 C C . LEU B 1 45 ? -11.094 19.938 7.145 1 86.88 45 LEU B C 1
ATOM 1422 O O . LEU B 1 45 ? -11.508 19.172 8.008 1 86.88 45 LEU B O 1
ATOM 1426 N N . PRO B 1 46 ? -11.844 20.594 6.262 1 92 46 PRO B N 1
ATOM 1427 C CA . PRO B 1 46 ? -13.25 20.172 6.195 1 92 46 PRO B CA 1
ATOM 1428 C C . PRO B 1 46 ? -13.414 18.719 5.758 1 92 46 PRO B C 1
ATOM 1430 O O . PRO B 1 46 ? -12.469 18.109 5.262 1 92 46 PRO B O 1
ATOM 1433 N N . PRO B 1 47 ? -14.602 18.219 5.977 1 93.81 47 PRO B N 1
ATOM 1434 C CA . PRO B 1 47 ? -14.836 16.828 5.559 1 93.81 47 PRO B CA 1
ATOM 1435 C C . PRO B 1 47 ? -14.672 16.641 4.055 1 93.81 47 PRO B C 1
ATOM 1437 O O . PRO B 1 47 ? -14.859 17.578 3.279 1 93.81 47 PRO B O 1
ATOM 1440 N N . LEU B 1 48 ? -14.43 15.453 3.691 1 95.19 48 LEU B N 1
ATOM 1441 C CA . LEU B 1 48 ? -14.219 15.102 2.293 1 95.19 48 LEU B CA 1
ATOM 1442 C C . LEU B 1 48 ? -15.523 15.188 1.505 1 95.19 48 LEU B C 1
ATOM 1444 O O . LEU B 1 48 ? -16.594 14.93 2.047 1 95.19 48 LEU B O 1
ATOM 1448 N N . SER B 1 49 ? -15.414 15.539 0.26 1 96.31 49 SER B N 1
ATOM 1449 C CA . SER B 1 49 ? -16.547 15.414 -0.655 1 96.31 49 SER B CA 1
ATOM 1450 C C . SER B 1 49 ? -17.016 13.969 -0.761 1 96.31 49 SER B C 1
ATOM 1452 O O . SER B 1 49 ? -16.281 13.047 -0.415 1 96.31 49 SER B O 1
ATOM 1454 N N . PRO B 1 50 ? -18.234 13.781 -1.244 1 95.31 50 PRO B N 1
ATOM 1455 C CA . PRO B 1 50 ? -18.75 12.414 -1.381 1 95.31 50 PRO B CA 1
ATOM 1456 C C . PRO B 1 50 ? -17.859 11.539 -2.262 1 95.31 50 PRO B C 1
ATOM 1458 O O . PRO B 1 50 ? -17.562 10.391 -1.908 1 95.31 50 PRO B O 1
ATOM 1461 N N . MET B 1 51 ? -17.406 12.062 -3.33 1 96.62 51 MET B N 1
ATOM 1462 C CA . MET B 1 51 ? -16.547 11.289 -4.234 1 96.62 51 MET B CA 1
ATOM 1463 C C . MET B 1 51 ? -15.227 10.938 -3.568 1 96.62 51 MET B C 1
ATOM 1465 O O . MET B 1 51 ? -14.805 9.773 -3.594 1 96.62 51 MET B O 1
ATOM 1469 N N . ALA B 1 52 ? -14.547 11.906 -2.961 1 96.56 52 ALA B N 1
ATOM 1470 C CA . ALA B 1 52 ? -13.281 11.648 -2.281 1 96.56 52 ALA B CA 1
ATOM 1471 C C . ALA B 1 52 ? -13.469 10.664 -1.129 1 96.56 52 ALA B C 1
ATOM 1473 O O . ALA B 1 52 ? -12.617 9.797 -0.899 1 96.56 52 ALA B O 1
ATOM 1474 N N . GLY B 1 53 ? -14.578 10.82 -0.493 1 96.88 53 GLY B N 1
ATOM 1475 C CA . GLY B 1 53 ? -14.891 9.914 0.601 1 96.88 53 GLY B CA 1
ATOM 1476 C C . GLY B 1 53 ? -15.109 8.484 0.146 1 96.88 53 GLY B C 1
ATOM 1477 O O . GLY B 1 53 ? -14.594 7.547 0.756 1 96.88 53 GLY B O 1
ATOM 1478 N N . ARG B 1 54 ? -15.844 8.305 -0.87 1 96.81 54 ARG B N 1
ATOM 1479 C CA . ARG B 1 54 ? -16.125 6.973 -1.396 1 96.81 54 ARG B CA 1
ATOM 1480 C C . ARG B 1 54 ? -14.859 6.305 -1.917 1 96.81 54 ARG B C 1
ATOM 1482 O O . ARG B 1 54 ? -14.641 5.113 -1.693 1 96.81 54 ARG B O 1
ATOM 1489 N N . LEU B 1 55 ? -14.039 7.07 -2.553 1 97.81 55 LEU B N 1
ATOM 1490 C CA . LEU B 1 55 ? -12.789 6.52 -3.066 1 97.81 55 LEU B CA 1
ATOM 1491 C C . LEU B 1 55 ? -11.852 6.141 -1.926 1 97.81 55 LEU B C 1
ATOM 1493 O O . LEU B 1 55 ? -11.148 5.125 -2 1 97.81 55 LEU B O 1
ATOM 1497 N N . SER B 1 56 ? -11.82 6.91 -0.886 1 97.69 56 SER B N 1
ATOM 1498 C CA . SER B 1 56 ? -11 6.598 0.28 1 97.69 56 SER B CA 1
ATOM 1499 C C . SER B 1 56 ? -11.453 5.301 0.944 1 97.69 56 SER B C 1
ATOM 1501 O O . SER B 1 56 ? -10.625 4.477 1.335 1 97.69 56 SER B O 1
ATOM 1503 N N . ARG B 1 57 ? -12.727 5.121 1.032 1 96.69 57 ARG B N 1
ATOM 1504 C CA . ARG B 1 57 ? -13.25 3.912 1.656 1 96.69 57 ARG B CA 1
ATOM 1505 C C . ARG B 1 57 ? -13.008 2.691 0.773 1 96.69 57 ARG B C 1
ATOM 1507 O O . ARG B 1 57 ? -12.719 1.604 1.273 1 96.69 57 ARG B O 1
ATOM 1514 N N . ALA B 1 58 ? -13.188 2.891 -0.52 1 97.31 58 ALA B N 1
ATOM 1515 C CA . ALA B 1 58 ? -12.898 1.8 -1.445 1 97.31 58 ALA B CA 1
ATOM 1516 C C . ALA B 1 58 ? -11.43 1.383 -1.354 1 97.31 58 ALA B C 1
ATOM 1518 O O . ALA B 1 58 ? -11.117 0.19 -1.37 1 97.31 58 ALA B O 1
ATOM 1519 N N . GLN B 1 59 ? -10.57 2.391 -1.29 1 97.94 59 GLN B N 1
ATOM 1520 C CA . GLN B 1 59 ? -9.141 2.123 -1.131 1 97.94 59 GLN B CA 1
ATOM 1521 C C . GLN B 1 59 ? -8.867 1.365 0.165 1 97.94 59 GLN B C 1
ATOM 1523 O O . GLN B 1 59 ? -8.156 0.357 0.162 1 97.94 59 GLN B O 1
ATOM 1528 N N . ALA B 1 60 ? -9.414 1.847 1.23 1 97.25 60 ALA B N 1
ATOM 1529 C CA . ALA B 1 60 ? -9.219 1.205 2.529 1 97.25 60 ALA B CA 1
ATOM 1530 C C . ALA B 1 60 ? -9.695 -0.244 2.5 1 97.25 60 ALA B C 1
ATOM 1532 O O . ALA B 1 60 ? -9.047 -1.129 3.064 1 97.25 60 ALA B O 1
ATOM 1533 N N . ASN B 1 61 ? -10.82 -0.445 1.895 1 97.06 61 ASN B N 1
ATOM 1534 C CA . ASN B 1 61 ? -11.391 -1.784 1.789 1 97.06 61 ASN B CA 1
ATOM 1535 C C . ASN B 1 61 ? -10.461 -2.732 1.036 1 97.06 61 ASN B C 1
ATOM 1537 O O . ASN B 1 61 ? -10.258 -3.873 1.455 1 97.06 61 ASN B O 1
ATOM 1541 N N . LEU B 1 62 ? -9.891 -2.305 -0.073 1 98.25 62 LEU B N 1
ATOM 1542 C CA . LEU B 1 62 ? -8.938 -3.125 -0.817 1 98.25 62 LEU B CA 1
ATOM 1543 C C . LEU B 1 62 ? -7.711 -3.445 0.034 1 98.25 62 LEU B C 1
ATOM 1545 O O . LEU B 1 62 ? -7.266 -4.594 0.078 1 98.25 62 LEU B O 1
ATOM 1549 N N . PHE B 1 63 ? -7.184 -2.457 0.719 1 97.94 63 PHE B N 1
ATOM 1550 C CA . PHE B 1 63 ? -5.93 -2.611 1.45 1 97.94 63 PHE B CA 1
ATOM 1551 C C . PHE B 1 63 ? -6.129 -3.482 2.686 1 97.94 63 PHE B C 1
ATOM 1553 O O . PHE B 1 63 ? -5.16 -3.99 3.256 1 97.94 63 PHE B O 1
ATOM 1560 N N . GLU B 1 64 ? -7.344 -3.709 3.117 1 97.31 64 GLU B N 1
ATOM 1561 C CA . GLU B 1 64 ? -7.652 -4.637 4.199 1 97.31 64 GLU B CA 1
ATOM 1562 C C . GLU B 1 64 ? -7.422 -6.082 3.77 1 97.31 64 GLU B C 1
ATOM 1564 O O . GLU B 1 64 ? -6.91 -6.895 4.547 1 97.31 64 GLU B O 1
ATOM 1569 N N . THR B 1 65 ? -7.742 -6.398 2.568 1 97.81 65 THR B N 1
ATOM 1570 C CA . THR B 1 65 ? -7.715 -7.793 2.141 1 97.81 65 THR B CA 1
ATOM 1571 C C . THR B 1 65 ? -6.512 -8.062 1.243 1 97.81 65 THR B C 1
ATOM 1573 O O . THR B 1 65 ? -6.113 -9.211 1.06 1 97.81 65 THR B O 1
ATOM 1576 N N . LEU B 1 66 ? -5.926 -7.07 0.735 1 98.5 66 LEU B N 1
ATOM 1577 C CA . LEU B 1 66 ? -4.855 -7.211 -0.245 1 98.5 66 LEU B CA 1
ATOM 1578 C C . LEU B 1 66 ? -3.684 -7.996 0.338 1 98.5 66 LEU B C 1
ATOM 1580 O O . LEU B 1 66 ? -3.186 -8.93 -0.289 1 98.5 66 LEU B O 1
ATOM 1584 N N . PRO B 1 67 ? -3.189 -7.715 1.562 1 97.62 67 PRO B N 1
ATOM 1585 C CA . PRO B 1 67 ? -2.078 -8.5 2.1 1 97.62 67 PRO B CA 1
ATOM 1586 C C . PRO B 1 67 ? -2.422 -9.977 2.258 1 97.62 67 PRO B C 1
ATOM 1588 O O . PRO B 1 67 ? -1.554 -10.844 2.096 1 97.62 67 PRO B O 1
ATOM 1591 N N . LEU B 1 68 ? -3.625 -10.258 2.627 1 98.25 68 LEU B N 1
ATOM 1592 C CA . LEU B 1 68 ? -4.066 -11.641 2.74 1 98.25 68 LEU B CA 1
ATOM 1593 C C . LEU B 1 68 ? -3.988 -12.352 1.391 1 98.25 68 LEU B C 1
ATOM 1595 O O . LEU B 1 68 ? -3.484 -13.469 1.301 1 98.25 68 LEU B O 1
ATOM 1599 N N . PHE B 1 69 ? -4.504 -11.664 0.383 1 98.88 69 PHE B N 1
ATOM 1600 C CA . PHE B 1 69 ? -4.48 -12.234 -0.96 1 98.88 69 PHE B CA 1
ATOM 1601 C C . PHE B 1 69 ? -3.047 -12.461 -1.426 1 98.88 69 PHE B C 1
ATOM 1603 O O . PHE B 1 69 ? -2.719 -13.531 -1.94 1 98.88 69 PHE B O 1
ATOM 1610 N N . ILE B 1 70 ? -2.174 -11.453 -1.248 1 98.69 70 ILE B N 1
ATOM 1611 C CA . ILE B 1 70 ? -0.775 -11.531 -1.654 1 98.69 70 ILE B CA 1
ATOM 1612 C C . ILE B 1 70 ? -0.105 -12.719 -0.971 1 98.69 70 ILE B C 1
ATOM 1614 O O . ILE B 1 70 ? 0.546 -13.531 -1.628 1 98.69 70 ILE B O 1
ATOM 1618 N N . ALA B 1 71 ? -0.271 -12.828 0.31 1 98.25 71 ALA B N 1
ATOM 1619 C CA . ALA B 1 71 ? 0.365 -13.898 1.078 1 98.25 71 ALA B CA 1
ATOM 1620 C C . ALA B 1 71 ? -0.118 -15.266 0.615 1 98.25 71 ALA B C 1
ATOM 1622 O O . ALA B 1 71 ? 0.69 -16.172 0.367 1 98.25 71 ALA B O 1
ATOM 1623 N N . ALA B 1 72 ? -1.359 -15.398 0.522 1 98.62 72 ALA B N 1
ATOM 1624 C CA . ALA B 1 72 ? -1.916 -16.688 0.133 1 98.62 72 ALA B CA 1
ATOM 1625 C C . ALA B 1 72 ? -1.487 -17.078 -1.282 1 98.62 72 ALA B C 1
ATOM 1627 O O . ALA B 1 72 ? -1.101 -18.219 -1.535 1 98.62 72 ALA B O 1
ATOM 1628 N N . LEU B 1 73 ? -1.598 -16.125 -2.213 1 98.5 73 LEU B N 1
ATOM 1629 C CA . LEU B 1 73 ? -1.264 -16.375 -3.609 1 98.5 73 LEU B CA 1
ATOM 1630 C C . LEU B 1 73 ? 0.203 -16.766 -3.754 1 98.5 73 LEU B C 1
ATOM 1632 O O . LEU B 1 73 ? 0.524 -17.75 -4.426 1 98.5 73 LEU B O 1
ATOM 1636 N N . LEU B 1 74 ? 1.121 -16.062 -3.127 1 97.62 74 LEU B N 1
ATOM 1637 C CA . LEU B 1 74 ? 2.545 -16.344 -3.248 1 97.62 74 LEU B CA 1
ATOM 1638 C C . LEU B 1 74 ? 2.895 -17.656 -2.549 1 97.62 74 LEU B C 1
ATOM 1640 O O . LEU B 1 74 ? 3.762 -18.406 -3.012 1 97.62 74 LEU B O 1
ATOM 1644 N N . ALA B 1 75 ? 2.24 -17.938 -1.436 1 97.62 75 ALA B N 1
ATOM 1645 C CA . ALA B 1 75 ? 2.436 -19.219 -0.788 1 97.62 75 ALA B CA 1
ATOM 1646 C C . ALA B 1 75 ? 2.029 -20.375 -1.714 1 97.62 75 ALA B C 1
ATOM 1648 O O . ALA B 1 75 ? 2.762 -21.344 -1.854 1 97.62 75 ALA B O 1
ATOM 1649 N N . ASN B 1 76 ? 0.904 -20.25 -2.283 1 97.94 76 ASN B N 1
ATOM 1650 C CA . ASN B 1 76 ? 0.426 -21.297 -3.186 1 97.94 76 ASN B CA 1
ATOM 1651 C C . ASN B 1 76 ? 1.363 -21.469 -4.375 1 97.94 76 ASN B C 1
ATOM 1653 O O . ASN B 1 76 ? 1.623 -22.594 -4.801 1 97.94 76 ASN B O 1
ATOM 1657 N N . LEU B 1 77 ? 1.83 -20.375 -4.938 1 96.06 77 LEU B N 1
ATOM 1658 C CA . LEU B 1 77 ? 2.768 -20.453 -6.055 1 96.06 77 LEU B CA 1
ATOM 1659 C C . LEU B 1 77 ? 4.07 -21.109 -5.625 1 96.06 77 LEU B C 1
ATOM 1661 O O . LEU B 1 77 ? 4.645 -21.906 -6.375 1 96.06 77 LEU B O 1
ATOM 1665 N N . TYR B 1 78 ? 4.496 -20.812 -4.426 1 94.81 78 TYR B N 1
ATOM 1666 C CA . TYR B 1 78 ? 5.691 -21.438 -3.873 1 94.81 78 TYR B CA 1
ATOM 1667 C C . TYR B 1 78 ? 5.492 -22.938 -3.695 1 94.81 78 TYR B C 1
ATOM 1669 O O . TYR B 1 78 ? 6.398 -23.719 -3.963 1 94.81 78 TYR B O 1
ATOM 1677 N N . LEU B 1 79 ? 4.336 -23.312 -3.32 1 96.31 79 LEU B N 1
ATOM 1678 C CA . LEU B 1 79 ? 4.02 -24.703 -3.023 1 96.31 79 LEU B CA 1
ATOM 1679 C C . LEU B 1 79 ? 3.693 -25.469 -4.301 1 96.31 79 LEU B C 1
ATOM 1681 O O . LEU B 1 79 ? 3.521 -26.688 -4.27 1 96.31 79 LEU B O 1
ATOM 1685 N N . GLY B 1 80 ? 3.52 -24.734 -5.375 1 94.94 80 GLY B N 1
ATOM 1686 C CA . GLY B 1 80 ? 3.197 -25.375 -6.641 1 94.94 80 GLY B CA 1
ATOM 1687 C C . GLY B 1 80 ? 1.71 -25.609 -6.832 1 94.94 80 GLY B C 1
ATOM 1688 O O . GLY B 1 80 ? 1.304 -26.391 -7.688 1 94.94 80 GLY B O 1
ATOM 1689 N N . HIS B 1 81 ? 0.953 -24.953 -6 1 94.19 81 HIS B N 1
ATOM 1690 C CA . HIS B 1 81 ? -0.494 -24.984 -6.176 1 94.19 81 HIS B CA 1
ATOM 1691 C C . HIS B 1 81 ? -0.937 -23.984 -7.246 1 94.19 81 HIS B C 1
ATOM 1693 O O . HIS B 1 81 ? -1.367 -22.875 -6.922 1 94.19 81 HIS B O 1
ATOM 1699 N N . ASN B 1 82 ? -0.811 -24.234 -8.492 1 90.31 82 ASN B N 1
ATOM 1700 C CA . ASN B 1 82 ? -1.119 -23.297 -9.555 1 90.31 82 ASN B CA 1
ATOM 1701 C C . ASN B 1 82 ? -2.037 -23.906 -10.609 1 90.31 82 ASN B C 1
ATOM 1703 O O . ASN B 1 82 ? -1.896 -23.641 -11.797 1 90.31 82 ASN B O 1
ATOM 1707 N N . GLY B 1 83 ? -2.934 -24.766 -10.258 1 94.38 83 GLY B N 1
ATOM 1708 C CA . GLY B 1 83 ? -3.898 -25.406 -11.148 1 94.38 83 GLY B CA 1
ATOM 1709 C C . GLY B 1 83 ? -5.188 -24.609 -11.281 1 94.38 83 GLY B C 1
ATOM 1710 O O . GLY B 1 83 ? -5.211 -23.406 -11.031 1 94.38 83 GLY B O 1
ATOM 1711 N N . TYR B 1 84 ? -6.16 -25.297 -11.75 1 95.88 84 TYR B N 1
ATOM 1712 C CA . TYR B 1 84 ? -7.438 -24.688 -12.109 1 95.88 84 TYR B CA 1
ATOM 1713 C C . TYR B 1 84 ? -8.039 -23.938 -10.93 1 95.88 84 TYR B C 1
ATOM 1715 O O . TYR B 1 84 ? -8.445 -22.781 -11.07 1 95.88 84 TYR B O 1
ATOM 1723 N N . TYR B 1 85 ? -8.055 -24.562 -9.75 1 96.62 85 TYR B N 1
ATOM 1724 C CA . TYR B 1 85 ? -8.711 -23.953 -8.594 1 96.62 85 TYR B CA 1
ATOM 1725 C C . TYR B 1 85 ? -7.949 -22.734 -8.109 1 96.62 85 TYR B C 1
ATOM 1727 O O . TYR B 1 85 ? -8.555 -21.75 -7.656 1 96.62 85 TYR B O 1
ATOM 1735 N N . SER B 1 86 ? -6.637 -22.781 -8.203 1 97.62 86 SER B N 1
ATOM 1736 C CA . SER B 1 86 ? -5.832 -21.625 -7.859 1 97.62 86 SER B CA 1
ATOM 1737 C C . SER B 1 86 ? -6.125 -20.453 -8.797 1 97.62 86 SER B C 1
ATOM 1739 O O . SER B 1 86 ? -6.352 -19.328 -8.344 1 97.62 86 SER B O 1
ATOM 1741 N N . GLU B 1 87 ? -6.195 -20.719 -10.055 1 97.94 87 GLU B N 1
ATOM 1742 C CA . GLU B 1 87 ? -6.453 -19.672 -11.039 1 97.94 87 GLU B CA 1
ATOM 1743 C C . GLU B 1 87 ? -7.852 -19.094 -10.867 1 97.94 87 GLU B C 1
ATOM 1745 O O . GLU B 1 87 ? -8.023 -17.875 -10.883 1 97.94 87 GLU B O 1
ATOM 1750 N N . LEU B 1 88 ? -8.773 -19.953 -10.727 1 98.44 88 LEU B N 1
ATOM 1751 C CA . LEU B 1 88 ? -10.156 -19.5 -10.586 1 98.44 88 LEU B CA 1
ATOM 1752 C C . LEU B 1 88 ? -10.328 -18.641 -9.344 1 98.44 88 LEU B C 1
ATOM 1754 O O . LEU B 1 88 ? -10.961 -17.578 -9.406 1 98.44 88 LEU B O 1
ATOM 1758 N N . SER B 1 89 ? -9.82 -19.094 -8.227 1 98.69 89 SER B N 1
ATOM 1759 C CA . SER B 1 89 ? -9.938 -18.344 -6.984 1 98.69 89 SER B CA 1
ATOM 1760 C C . SER B 1 89 ? -9.273 -16.969 -7.109 1 98.69 89 SER B C 1
ATOM 1762 O O . SER B 1 89 ? -9.82 -15.969 -6.648 1 98.69 89 SER B O 1
ATOM 1764 N N . ALA B 1 90 ? -8.133 -16.922 -7.719 1 98.81 90 ALA B N 1
ATOM 1765 C CA . ALA B 1 90 ? -7.449 -15.641 -7.926 1 98.81 90 ALA B CA 1
ATOM 1766 C C . ALA B 1 90 ? -8.25 -14.727 -8.852 1 98.81 90 ALA B C 1
ATOM 1768 O O . ALA B 1 90 ? -8.352 -13.523 -8.609 1 98.81 90 ALA B O 1
ATOM 1769 N N . GLU B 1 91 ? -8.812 -15.305 -9.883 1 98.81 91 GLU B N 1
ATOM 1770 C CA . GLU B 1 91 ? -9.617 -14.523 -10.828 1 98.81 91 GLU B CA 1
ATOM 1771 C C . GLU B 1 91 ? -10.844 -13.93 -10.141 1 98.81 91 GLU B C 1
ATOM 1773 O O . GLU B 1 91 ? -11.203 -12.773 -10.391 1 98.81 91 GLU B O 1
ATOM 1778 N N . LEU B 1 92 ? -11.445 -14.727 -9.336 1 98.88 92 LEU B N 1
ATOM 1779 C CA . LEU B 1 92 ? -12.633 -14.25 -8.633 1 98.88 92 LEU B CA 1
ATOM 1780 C C . LEU B 1 92 ? -12.305 -13.039 -7.762 1 98.88 92 LEU B C 1
ATOM 1782 O O . LEU B 1 92 ? -13.039 -12.055 -7.754 1 98.88 92 LEU B O 1
ATOM 1786 N N . TYR B 1 93 ? -11.234 -13.133 -7.035 1 98.88 93 TYR B N 1
ATOM 1787 C CA . TYR B 1 93 ? -10.844 -12.023 -6.172 1 98.88 93 TYR B CA 1
ATOM 1788 C C . TYR B 1 93 ? -10.516 -10.781 -6.988 1 98.88 93 TYR B C 1
ATOM 1790 O O . TYR B 1 93 ? -11.07 -9.703 -6.738 1 98.88 93 TYR B O 1
ATOM 1798 N N . VAL B 1 94 ? -9.711 -10.922 -8.055 1 98.88 94 VAL B N 1
ATOM 1799 C CA . VAL B 1 94 ? -9.227 -9.773 -8.82 1 98.88 94 VAL B CA 1
ATOM 1800 C C . VAL B 1 94 ? -10.375 -9.156 -9.609 1 98.88 94 VAL B C 1
ATOM 1802 O O . VAL B 1 94 ? -10.539 -7.93 -9.625 1 98.88 94 VAL B O 1
ATOM 1805 N N . ALA B 1 95 ? -11.211 -9.992 -10.211 1 98.88 95 ALA B N 1
ATOM 1806 C CA . ALA B 1 95 ? -12.352 -9.477 -10.961 1 98.88 95 ALA B CA 1
ATOM 1807 C C . ALA B 1 95 ? -13.312 -8.727 -10.047 1 98.88 95 ALA B C 1
ATOM 1809 O O . ALA B 1 95 ? -13.836 -7.668 -10.414 1 98.88 95 ALA B O 1
ATOM 1810 N N . SER B 1 96 ? -13.562 -9.266 -8.914 1 98.75 96 SER B N 1
ATOM 1811 C CA . SER B 1 96 ? -14.453 -8.609 -7.957 1 98.75 96 SER B CA 1
ATOM 1812 C C . SER B 1 96 ? -13.906 -7.25 -7.539 1 98.75 96 SER B C 1
ATOM 1814 O O . SER B 1 96 ? -14.664 -6.289 -7.406 1 98.75 96 SER B O 1
ATOM 1816 N N . ARG B 1 97 ? -12.625 -7.152 -7.355 1 98.69 97 ARG B N 1
ATOM 1817 C CA . ARG B 1 97 ? -12.016 -5.887 -6.961 1 98.69 97 ARG B CA 1
ATOM 1818 C C . ARG B 1 97 ? -12.125 -4.855 -8.078 1 98.69 97 ARG B C 1
ATOM 1820 O O . ARG B 1 97 ? -12.32 -3.668 -7.82 1 98.69 97 ARG B O 1
ATOM 1827 N N . LEU B 1 98 ? -11.977 -5.281 -9.305 1 98.69 98 LEU B N 1
ATOM 1828 C CA . LEU B 1 98 ? -12.094 -4.391 -10.461 1 98.69 98 LEU B CA 1
ATOM 1829 C C . LEU B 1 98 ? -13.508 -3.844 -10.586 1 98.69 98 LEU B C 1
ATOM 1831 O O . LEU B 1 98 ? -13.703 -2.668 -10.898 1 98.69 98 LEU B O 1
ATOM 1835 N N . ILE B 1 99 ? -14.453 -4.699 -10.328 1 98.38 99 ILE B N 1
ATOM 1836 C CA . ILE B 1 99 ? -15.852 -4.312 -10.453 1 98.38 99 ILE B CA 1
ATOM 1837 C C . ILE B 1 99 ? -16.266 -3.488 -9.242 1 98.38 99 ILE B C 1
ATOM 1839 O O . ILE B 1 99 ? -17.062 -2.549 -9.359 1 98.38 99 ILE B O 1
ATOM 1843 N N . TYR B 1 100 ? -15.711 -3.77 -8.102 1 98 100 TYR B N 1
ATOM 1844 C CA . TYR B 1 100 ? -16.062 -3.143 -6.836 1 98 100 TYR B CA 1
ATOM 1845 C C . TYR B 1 100 ? -15.742 -1.653 -6.855 1 98 100 TYR B C 1
ATOM 1847 O O . TYR B 1 100 ? -16.531 -0.834 -6.375 1 98 100 TYR B O 1
ATOM 1855 N N . LEU B 1 101 ? -14.703 -1.253 -7.48 1 97.75 101 LEU B N 1
ATOM 1856 C CA . LEU B 1 101 ? -14.234 0.127 -7.438 1 97.75 101 LEU B CA 1
ATOM 1857 C C . LEU B 1 101 ? -15.234 1.065 -8.102 1 97.75 101 LEU B C 1
ATOM 1859 O O . LEU B 1 101 ? -15.695 2.027 -7.484 1 97.75 101 LEU B O 1
ATOM 1863 N N . PRO B 1 102 ? -15.633 0.836 -9.336 1 97.19 102 PRO B N 1
ATOM 1864 C CA . PRO B 1 102 ? -16.609 1.759 -9.922 1 97.19 102 PRO B CA 1
ATOM 1865 C C . PRO B 1 102 ? -17.969 1.712 -9.211 1 97.19 102 PRO B C 1
ATOM 1867 O O . PRO B 1 102 ? -18.656 2.732 -9.117 1 97.19 102 PRO B O 1
ATOM 1870 N N . LEU B 1 103 ? -18.391 0.552 -8.703 1 96.31 103 LEU B N 1
ATOM 1871 C CA . LEU B 1 103 ? -19.641 0.472 -7.957 1 96.31 103 LEU B CA 1
ATOM 1872 C C . LEU B 1 103 ? -19.594 1.35 -6.711 1 96.31 103 LEU B C 1
ATOM 1874 O O . LEU B 1 103 ? -20.562 2.029 -6.383 1 96.31 103 LEU B O 1
ATOM 1878 N N . TYR B 1 104 ? -18.469 1.277 -6.102 1 93.75 104 TYR B N 1
ATOM 1879 C CA . TYR B 1 104 ? -18.297 2.078 -4.895 1 93.75 104 TYR B CA 1
ATOM 1880 C C . TYR B 1 104 ? -18.188 3.561 -5.234 1 93.75 104 TYR B C 1
ATOM 1882 O O . TYR B 1 104 ? -18.859 4.391 -4.621 1 93.75 104 TYR B O 1
ATOM 1890 N N . ALA B 1 105 ? -17.438 3.934 -6.219 1 94.62 105 ALA B N 1
ATOM 1891 C CA . ALA B 1 105 ? -17.219 5.324 -6.617 1 94.62 105 ALA B CA 1
ATOM 1892 C C . ALA B 1 105 ? -18.531 5.996 -7.008 1 94.62 105 ALA B C 1
ATOM 1894 O O . ALA B 1 105 ? -18.766 7.152 -6.66 1 94.62 105 ALA B O 1
ATOM 1895 N N . PHE B 1 106 ? -19.406 5.27 -7.645 1 94.56 106 PHE B N 1
ATOM 1896 C CA . PHE B 1 106 ? -20.625 5.875 -8.148 1 94.56 106 PHE B CA 1
ATOM 1897 C C . PHE B 1 106 ? -21.781 5.641 -7.188 1 94.56 106 PHE B C 1
ATOM 1899 O O . PHE B 1 106 ? -22.922 6.004 -7.477 1 94.56 106 PHE B O 1
ATOM 1906 N N . GLY B 1 107 ? -21.531 5.027 -6.105 1 90.75 107 GLY B N 1
ATOM 1907 C CA . GLY B 1 107 ? -22.5 4.891 -5.035 1 90.75 107 GLY B CA 1
ATOM 1908 C C . GLY B 1 107 ? -23.641 3.951 -5.383 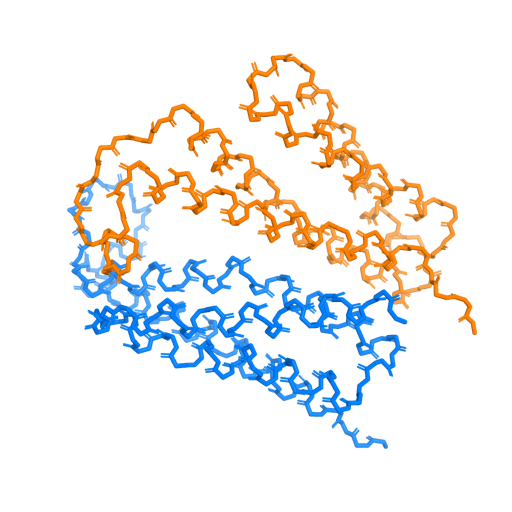1 90.75 107 GLY B C 1
ATOM 1909 O O . GLY B 1 107 ? -24.797 4.207 -5.023 1 90.75 107 GLY B O 1
ATOM 1910 N N . VAL B 1 108 ? -23.297 2.891 -6.117 1 89.38 108 VAL B N 1
ATOM 1911 C CA . VAL B 1 108 ? -24.328 1.922 -6.5 1 89.38 108 VAL B CA 1
ATOM 1912 C C . VAL B 1 108 ? -24.609 0.984 -5.328 1 89.38 108 VAL B C 1
ATOM 1914 O O . VAL B 1 108 ? -23.734 0.211 -4.918 1 89.38 108 VAL B O 1
ATOM 1917 N N . PRO B 1 109 ? -25.797 1.032 -4.859 1 88.06 109 PRO B N 1
ATOM 1918 C CA . PRO B 1 109 ? -26.094 0.236 -3.668 1 88.06 109 PRO B CA 1
ATOM 1919 C C . PRO B 1 109 ? -26.328 -1.238 -3.986 1 88.06 109 PRO B C 1
ATOM 1921 O O . PRO B 1 109 ? -26.609 -1.588 -5.137 1 88.06 109 PRO B O 1
ATOM 1924 N N . TYR B 1 110 ? -26.234 -2.199 -2.994 1 89.62 110 TYR B N 1
ATOM 1925 C CA . TYR B 1 110 ? -26.562 -3.619 -2.932 1 89.62 110 TYR B CA 1
ATOM 1926 C C . TYR B 1 110 ? -25.609 -4.441 -3.787 1 89.62 110 TYR B C 1
ATOM 1928 O O . TYR B 1 110 ? -25.078 -5.457 -3.33 1 89.62 110 TYR B O 1
ATOM 1936 N N . LEU B 1 111 ? -25.344 -3.951 -5.016 1 93.94 111 LEU B N 1
ATOM 1937 C CA . LEU B 1 111 ? -24.484 -4.715 -5.91 1 93.94 111 LEU B CA 1
ATOM 1938 C C . LEU B 1 111 ? -23.062 -4.773 -5.367 1 93.94 111 LEU B C 1
ATOM 1940 O O . LEU B 1 111 ? -22.375 -5.785 -5.523 1 93.94 111 LEU B O 1
ATOM 1944 N N . ARG B 1 112 ? -22.75 -3.754 -4.598 1 93.56 112 ARG B N 1
ATOM 1945 C CA . ARG B 1 112 ? -21.406 -3.672 -4.066 1 93.56 112 ARG B CA 1
ATOM 1946 C C . ARG B 1 112 ? -21.141 -4.785 -3.057 1 93.56 112 ARG B C 1
ATOM 1948 O O . ARG B 1 112 ? -20.094 -5.441 -3.1 1 93.56 112 ARG B O 1
ATOM 1955 N N . SER B 1 113 ? -22.125 -5.098 -2.238 1 94.06 113 SER B N 1
ATOM 1956 C CA . SER B 1 113 ? -21.984 -6.129 -1.215 1 94.06 113 SER B CA 1
ATOM 1957 C C . SER B 1 113 ? -21.891 -7.516 -1.839 1 94.06 113 SER B C 1
ATOM 1959 O O . SER B 1 113 ? -21.094 -8.352 -1.385 1 94.06 113 SER B O 1
ATOM 1961 N N . ILE B 1 114 ? -22.625 -7.711 -2.867 1 96.19 114 ILE B N 1
ATOM 1962 C CA . ILE B 1 114 ? -22.594 -9 -3.553 1 96.19 114 ILE B CA 1
ATOM 1963 C C . ILE B 1 114 ? -21.234 -9.211 -4.215 1 96.19 114 ILE B C 1
ATOM 1965 O O . ILE B 1 114 ? -20.625 -10.273 -4.082 1 96.19 114 ILE B O 1
ATOM 1969 N N . VAL B 1 115 ? -20.75 -8.242 -4.875 1 97.94 115 VAL B N 1
ATOM 1970 C CA . VAL B 1 115 ? -19.453 -8.312 -5.562 1 97.94 115 VAL B CA 1
ATOM 1971 C C . VAL B 1 115 ? -18.344 -8.508 -4.543 1 97.94 115 VAL B C 1
ATOM 1973 O O . VAL B 1 115 ? -17.422 -9.297 -4.77 1 97.94 115 VAL B O 1
ATOM 1976 N N . TRP B 1 116 ? -18.453 -7.801 -3.445 1 96.5 116 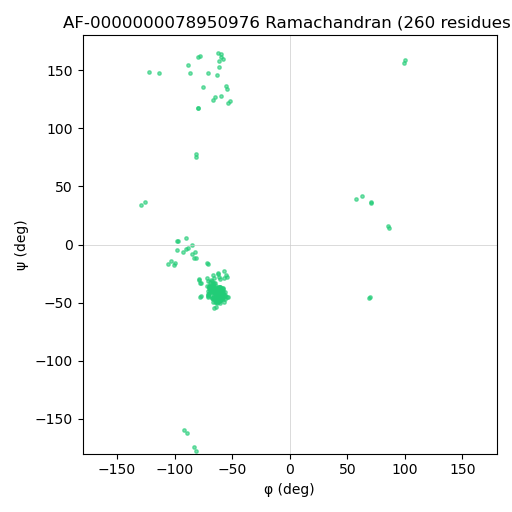TRP B N 1
ATOM 1977 C CA . TRP B 1 116 ? -17.5 -7.977 -2.357 1 96.5 116 TRP B CA 1
ATOM 1978 C C . TRP B 1 116 ? -17.5 -9.414 -1.858 1 96.5 116 TRP B C 1
ATOM 1980 O O . TRP B 1 116 ? -16.438 -10.016 -1.669 1 96.5 116 TRP B O 1
ATOM 1990 N N . ALA B 1 117 ? -18.672 -10 -1.689 1 97.38 117 ALA B N 1
ATOM 1991 C CA . ALA B 1 117 ? -18.797 -11.375 -1.198 1 97.38 117 ALA B CA 1
ATOM 1992 C C . ALA B 1 117 ? -18.172 -12.367 -2.172 1 97.38 117 ALA B C 1
ATOM 1994 O O . ALA B 1 117 ? -17.516 -13.328 -1.753 1 97.38 117 ALA B O 1
ATOM 1995 N N . ILE B 1 118 ? -18.359 -12.148 -3.416 1 98.31 118 ILE B N 1
ATOM 1996 C CA . ILE B 1 118 ? -17.734 -12.992 -4.434 1 98.31 118 ILE B CA 1
ATOM 1997 C C . ILE B 1 118 ? -16.219 -12.914 -4.312 1 98.31 118 ILE B C 1
ATOM 1999 O O . ILE B 1 118 ? -15.531 -13.93 -4.406 1 98.31 118 ILE B O 1
ATOM 2003 N N . GLY B 1 119 ? -15.688 -11.711 -4.121 1 98.75 119 GLY B N 1
ATOM 2004 C CA . GLY B 1 119 ? -14.266 -11.555 -3.906 1 98.75 119 GLY B CA 1
ATOM 2005 C C . GLY B 1 119 ? -13.758 -12.289 -2.68 1 98.75 119 GLY B C 1
ATOM 2006 O O . GLY B 1 119 ? -12.664 -12.859 -2.701 1 98.75 119 GLY B O 1
ATOM 2007 N N . ILE B 1 120 ? -14.555 -12.312 -1.634 1 98.62 120 ILE B N 1
ATOM 2008 C CA . ILE B 1 120 ? -14.188 -13.008 -0.405 1 98.62 120 ILE B CA 1
ATOM 2009 C C . ILE B 1 120 ? -14.133 -14.516 -0.66 1 98.62 120 ILE B C 1
ATOM 2011 O O . ILE B 1 120 ? -13.258 -15.211 -0.139 1 98.62 120 ILE B O 1
ATOM 2015 N N . ILE B 1 121 ? -15.039 -15.031 -1.469 1 98.62 121 ILE B N 1
ATOM 2016 C CA . ILE B 1 121 ? -15.016 -16.438 -1.848 1 98.62 121 ILE B CA 1
ATOM 2017 C C . ILE B 1 121 ? -13.703 -16.766 -2.559 1 98.62 121 ILE B C 1
ATOM 2019 O O . ILE B 1 121 ? -13.078 -17.797 -2.287 1 98.62 121 ILE B O 1
ATOM 2023 N N . GLY B 1 122 ? -13.281 -15.906 -3.49 1 98.81 122 GLY B N 1
ATOM 2024 C CA . GLY B 1 122 ? -11.992 -16.078 -4.145 1 98.81 122 GLY B CA 1
ATOM 2025 C C . GLY B 1 122 ? -10.82 -16.062 -3.174 1 98.81 122 GLY B C 1
ATOM 2026 O O . GLY B 1 122 ? -9.938 -16.922 -3.246 1 98.81 122 GLY B O 1
ATOM 2027 N N . LEU B 1 123 ? -10.844 -15.141 -2.279 1 98.81 123 LEU B N 1
ATOM 2028 C CA . LEU B 1 123 ? -9.789 -15.039 -1.274 1 98.81 123 LEU B CA 1
ATOM 2029 C C . LEU B 1 123 ? -9.75 -16.281 -0.399 1 98.81 123 LEU B C 1
ATOM 2031 O O . LEU B 1 123 ? -8.68 -16.844 -0.157 1 98.81 123 LEU B O 1
ATOM 2035 N N . LEU B 1 124 ? -10.883 -16.719 0.048 1 98.69 124 LEU B N 1
ATOM 2036 C CA . LEU B 1 124 ? -10.969 -17.922 0.851 1 98.69 124 LEU B CA 1
ATOM 2037 C C . LEU B 1 124 ? -10.445 -19.125 0.073 1 98.69 124 LEU B C 1
ATOM 2039 O O . LEU B 1 124 ? -9.773 -20 0.641 1 98.69 124 LEU B O 1
ATOM 2043 N N . GLY B 1 125 ? -10.828 -19.203 -1.179 1 98.62 125 GLY B N 1
ATOM 2044 C CA . GLY B 1 125 ? -10.289 -20.266 -2.018 1 98.62 125 GLY B CA 1
ATOM 2045 C C . GLY B 1 125 ? -8.773 -20.312 -2.025 1 98.62 125 GLY B C 1
ATOM 2046 O O . GLY B 1 125 ? -8.18 -21.375 -1.903 1 98.62 125 GLY B O 1
ATOM 2047 N N . GLN B 1 126 ? -8.141 -19.188 -2.166 1 98.56 126 GLN B N 1
ATOM 2048 C CA . GLN B 1 126 ? -6.68 -19.125 -2.119 1 98.56 126 GLN B CA 1
ATOM 2049 C C . GLN B 1 126 ? -6.152 -19.578 -0.763 1 98.56 126 GLN B C 1
ATOM 2051 O O . GLN B 1 126 ? -5.188 -20.344 -0.691 1 98.56 126 GLN B O 1
ATOM 2056 N N . ILE B 1 127 ? -6.754 -19.125 0.329 1 98.75 127 ILE B N 1
ATOM 2057 C CA . ILE B 1 127 ? -6.293 -19.438 1.678 1 98.75 127 ILE B CA 1
ATOM 2058 C C . ILE B 1 127 ? -6.457 -20.938 1.942 1 98.75 127 ILE B C 1
ATOM 2060 O O . ILE B 1 127 ? -5.535 -21.594 2.443 1 98.75 127 ILE B O 1
ATOM 2064 N N . LEU B 1 128 ? -7.523 -21.516 1.547 1 98.25 128 LEU B N 1
ATOM 2065 C CA . LEU B 1 128 ? -7.801 -22.922 1.806 1 98.25 128 LEU B CA 1
ATOM 2066 C C . LEU B 1 128 ? -6.867 -23.812 0.996 1 98.25 128 LEU B C 1
ATOM 2068 O O . LEU B 1 128 ? -6.488 -24.906 1.452 1 98.25 128 LEU B O 1
ATOM 2072 N N . LEU B 1 129 ? -6.48 -23.375 -0.156 1 97.81 129 LEU B N 1
ATOM 2073 C CA . LEU B 1 129 ? -5.59 -24.156 -1.01 1 97.81 129 LEU B CA 1
ATOM 2074 C C . LEU B 1 129 ? -4.238 -24.375 -0.337 1 97.81 129 LEU B C 1
ATOM 2076 O O . LEU B 1 129 ? -3.564 -25.375 -0.588 1 97.81 129 LEU B O 1
ATOM 2080 N N . ILE B 1 130 ? -3.834 -23.484 0.59 1 97.38 130 ILE B N 1
ATOM 2081 C CA . ILE B 1 130 ? -2.568 -23.625 1.303 1 97.38 130 ILE B CA 1
ATOM 2082 C C . ILE B 1 130 ? -2.564 -24.922 2.109 1 97.38 130 ILE B C 1
ATOM 2084 O O . ILE B 1 130 ? -1.517 -25.547 2.283 1 97.38 130 ILE B O 1
ATOM 2088 N N . PHE B 1 131 ? -3.684 -25.359 2.5 1 96.81 131 PHE B N 1
ATOM 2089 C CA . PHE B 1 131 ? -3.793 -26.516 3.383 1 96.81 131 PHE B CA 1
ATOM 2090 C C . PHE B 1 131 ? -3.889 -27.812 2.574 1 96.81 131 PHE B C 1
ATOM 2092 O O . PHE B 1 131 ? -4.043 -28.891 3.143 1 96.81 131 PHE B O 1
ATOM 2099 N N . CYS B 1 132 ? -3.762 -27.797 1.267 1 92.19 132 CYS B N 1
ATOM 2100 C CA . CYS B 1 132 ? -3.889 -28.969 0.408 1 92.19 132 CYS B CA 1
ATOM 2101 C C . CYS B 1 132 ? -2.518 -29.5 0.001 1 92.19 132 CYS B C 1
ATOM 2103 O O . CYS B 1 132 ? -1.548 -28.75 -0.059 1 92.19 132 CYS B O 1
#